Protein AF-A0A2A3DCW4-F1 (afdb_monomer_lite)

pLDDT: mean 85.36, std 15.78, range [35.69, 98.38]

Sequence (352 aa):
MKPPGRKVLEVKETKMLSRLKVVSYACAFVLLFSHLTMAAKVTDALTLDNLQKFSPHARADLIAGLIQYRSYLEKKNINNPQRFYHFIAEVAAETGGLLRLDENMNYSEQGLLKIFPKSVSPDQARRLAHRPVAIANHVYGKKLGNLGRSTNDGWDYRGSGYIQLTGRANFRDRGKDAGLKLEGLPAPGTEDGNPELARSPNEGLLVATEYWNSHDINSVADHGSVRDVRLKINPALVGLDNAKIWYIRAKKAFGPDLEGPAQVAAATQLNDEERLAAMSALEALDLTDEQDVLAVQTAAEPGAQPKQEADAAAAYAGALREFQRDRGLPETGTLDDDTLYELTDPKNVPRE

Structure (mmCIF, N/CA/C/O backbone):
data_AF-A0A2A3DCW4-F1
#
_entry.id   AF-A0A2A3DCW4-F1
#
loop_
_atom_site.group_PDB
_atom_site.id
_atom_site.type_symbol
_atom_site.label_atom_id
_atom_site.label_alt_id
_atom_site.label_comp_id
_atom_site.label_asym_id
_atom_site.label_entity_id
_atom_site.label_seq_id
_atom_site.pdbx_PDB_ins_code
_atom_site.Cartn_x
_atom_site.Cartn_y
_atom_site.Cartn_z
_atom_site.occupancy
_atom_site.B_iso_or_equiv
_atom_site.auth_seq_id
_atom_site.auth_comp_id
_atom_site.auth_asym_id
_atom_site.auth_atom_id
_atom_site.pdbx_PDB_model_num
ATOM 1 N N . MET A 1 1 ? -54.320 45.325 70.702 1.00 44.00 1 MET A N 1
ATOM 2 C CA . MET A 1 1 ? -53.760 44.150 69.997 1.00 44.00 1 MET A CA 1
ATOM 3 C C . MET A 1 1 ? -53.737 44.444 68.503 1.00 44.00 1 MET A C 1
ATOM 5 O O . MET A 1 1 ? -54.789 44.708 67.942 1.00 44.00 1 MET A O 1
ATOM 9 N N . LYS A 1 2 ? -52.553 44.486 67.884 1.00 41.03 2 LYS A N 1
ATOM 10 C CA . LYS A 1 2 ? -52.341 44.735 66.445 1.00 41.03 2 LYS A CA 1
ATOM 11 C C . LYS A 1 2 ? -51.512 43.550 65.922 1.00 41.03 2 LYS A C 1
ATOM 13 O O . LYS A 1 2 ? -50.516 43.242 66.578 1.00 41.03 2 LYS A O 1
ATOM 18 N N . PRO A 1 3 ? -51.897 42.848 64.843 1.00 45.44 3 PRO A N 1
ATOM 19 C CA . PRO A 1 3 ? -51.131 41.697 64.383 1.00 45.44 3 PRO A CA 1
ATOM 20 C C . PRO A 1 3 ? -49.880 42.167 63.619 1.00 45.44 3 PRO A C 1
ATOM 22 O O . PRO A 1 3 ? -49.930 43.211 62.960 1.00 45.44 3 PRO A O 1
ATOM 25 N N . PRO A 1 4 ? -48.758 41.428 63.673 1.00 50.62 4 PRO A N 1
ATOM 26 C CA . PRO A 1 4 ? -47.603 41.705 62.833 1.00 50.62 4 PRO A CA 1
ATOM 27 C C . PRO A 1 4 ? -47.800 41.023 61.472 1.00 50.62 4 PRO A C 1
ATOM 29 O O . PRO A 1 4 ? -48.241 39.877 61.407 1.00 50.62 4 PRO A O 1
ATOM 32 N N . GLY A 1 5 ? -47.470 41.692 60.366 1.00 52.72 5 GLY A N 1
ATOM 33 C CA . GLY A 1 5 ? -47.646 41.080 59.051 1.00 52.72 5 GLY A CA 1
ATOM 34 C C . GLY A 1 5 ? -46.857 41.729 57.920 1.00 52.72 5 GLY A C 1
ATOM 35 O O . GLY A 1 5 ? -47.007 42.914 57.651 1.00 52.72 5 GLY A O 1
ATOM 36 N N . ARG A 1 6 ? -46.095 40.874 57.223 1.00 54.62 6 ARG A N 1
ATOM 37 C CA . ARG A 1 6 ? -45.605 40.994 55.835 1.00 54.62 6 ARG A CA 1
ATOM 38 C C . ARG A 1 6 ? -44.670 42.160 55.497 1.00 54.62 6 ARG A C 1
ATOM 40 O O . ARG A 1 6 ? -45.094 43.122 54.878 1.00 54.62 6 ARG A O 1
ATOM 47 N N . LYS A 1 7 ? -43.363 41.999 55.743 1.00 54.97 7 LYS A N 1
ATOM 48 C CA . LYS A 1 7 ? -42.322 42.642 54.898 1.00 54.97 7 LYS A CA 1
ATOM 49 C C . LYS A 1 7 ? -41.049 41.816 54.644 1.00 54.97 7 LYS A C 1
ATOM 51 O O . LYS A 1 7 ? -40.166 42.284 53.941 1.00 54.97 7 LYS A O 1
ATOM 56 N N . VAL A 1 8 ? -40.929 40.588 55.162 1.00 52.31 8 VAL A N 1
ATOM 57 C CA . VAL A 1 8 ? -39.640 39.851 55.129 1.00 52.31 8 VAL A CA 1
ATOM 58 C C . VAL A 1 8 ? -39.586 38.719 54.086 1.00 52.31 8 VAL A C 1
ATOM 60 O O . VAL A 1 8 ? -38.499 38.267 53.738 1.00 52.31 8 VAL A O 1
ATOM 63 N N . LEU A 1 9 ? -40.722 38.281 53.535 1.00 48.75 9 LEU A N 1
ATOM 64 C CA . LEU A 1 9 ? -40.760 37.143 52.599 1.00 48.75 9 LEU A CA 1
ATOM 65 C C . LEU A 1 9 ? -40.487 37.536 51.133 1.00 48.75 9 LEU A C 1
ATOM 67 O O . LEU A 1 9 ? -39.790 36.813 50.431 1.00 48.75 9 LEU A O 1
ATOM 71 N N . GLU A 1 10 ? -40.918 38.720 50.700 1.00 50.34 10 GLU A N 1
ATOM 72 C CA . GLU A 1 10 ? -40.905 39.111 49.279 1.00 50.34 10 GLU A CA 1
ATOM 73 C C . GLU A 1 10 ? -39.492 39.414 48.726 1.00 50.34 10 GLU A C 1
ATOM 75 O O . GLU A 1 10 ? -39.194 39.157 47.561 1.00 50.34 10 GLU A O 1
ATOM 80 N N . VAL A 1 11 ? -38.569 39.879 49.581 1.00 52.69 11 VAL A N 1
ATOM 81 C CA . VAL A 1 11 ? -37.174 40.203 49.198 1.00 52.69 11 VAL A CA 1
ATOM 82 C C . VAL A 1 11 ? -36.283 38.952 49.119 1.00 52.69 11 VAL A C 1
ATOM 84 O O . VAL A 1 11 ? -35.269 38.943 48.415 1.00 52.69 11 VAL A O 1
ATOM 87 N N . LYS A 1 12 ? -36.639 37.871 49.831 1.00 51.62 12 LYS A N 1
ATOM 88 C CA . LYS A 1 12 ? -35.890 36.604 49.774 1.00 51.62 12 LYS A CA 1
ATOM 89 C C . LYS A 1 12 ? -36.216 35.813 48.506 1.00 51.62 12 LYS A C 1
ATOM 91 O O . LYS A 1 12 ? -35.290 35.280 47.897 1.00 51.62 12 LYS A O 1
ATOM 96 N N . GLU A 1 13 ? -37.471 35.806 48.060 1.00 52.09 13 GLU A N 1
ATOM 97 C CA . GLU A 1 13 ? -37.874 35.115 46.825 1.00 52.09 13 GLU A CA 1
ATOM 98 C C . GLU A 1 13 ? -37.261 35.746 45.568 1.00 52.09 13 GLU A C 1
ATOM 100 O O . GLU A 1 13 ? -36.734 35.032 44.714 1.00 52.09 13 GLU A O 1
ATOM 105 N N . THR A 1 14 ? -37.200 37.078 45.479 1.00 51.81 14 THR A N 1
ATOM 106 C CA . THR A 1 14 ? -36.610 37.775 44.318 1.00 51.81 14 THR A CA 1
ATOM 107 C C . THR A 1 14 ? -35.099 37.550 44.176 1.00 51.81 14 THR A C 1
ATOM 109 O O . THR A 1 14 ? -34.599 37.434 43.056 1.00 51.81 14 THR A O 1
ATOM 112 N N . LYS A 1 15 ? -34.355 37.420 45.287 1.00 52.47 15 LYS A N 1
ATOM 113 C CA . LYS A 1 15 ? -32.922 37.054 45.266 1.00 52.47 15 LYS A CA 1
ATOM 114 C C . LYS A 1 15 ? -32.675 35.572 44.972 1.00 52.47 15 LYS A C 1
ATOM 116 O O . LYS A 1 15 ? -31.621 35.230 44.438 1.00 52.47 15 LYS A O 1
ATOM 121 N N . MET A 1 16 ? -33.614 34.694 45.319 1.00 51.00 16 MET A N 1
ATOM 122 C CA . MET A 1 16 ? -33.508 33.261 45.032 1.00 51.00 16 MET A CA 1
ATOM 123 C C . MET A 1 16 ? -33.807 32.977 43.553 1.00 51.00 16 MET A C 1
ATOM 125 O O . MET A 1 16 ? -33.052 32.255 42.909 1.00 51.00 16 MET A O 1
ATOM 129 N N . LEU A 1 17 ? -34.821 33.638 42.984 1.00 48.84 17 LEU A N 1
ATOM 130 C CA . LEU A 1 17 ? -35.193 33.541 41.567 1.00 48.84 17 LEU A CA 1
ATOM 131 C C . LEU A 1 17 ? -34.132 34.122 40.617 1.00 48.84 17 LEU A C 1
ATOM 133 O O . LEU A 1 17 ? -33.927 33.582 39.529 1.00 48.84 17 LEU A O 1
ATOM 137 N N . SER A 1 18 ? -33.415 35.182 41.009 1.00 52.62 18 SER A N 1
ATOM 138 C CA . SER A 1 18 ? -32.307 35.718 40.204 1.00 52.62 18 SER A CA 1
ATOM 139 C C . SER A 1 18 ? -31.071 34.813 40.230 1.00 52.62 18 SER A C 1
ATOM 141 O O . SER A 1 18 ? -30.444 34.612 39.193 1.00 52.62 18 SER A O 1
ATOM 143 N N . ARG A 1 19 ? -30.767 34.177 41.370 1.00 51.28 19 ARG A N 1
ATOM 144 C CA . ARG A 1 19 ? -29.695 33.172 41.475 1.00 51.28 19 ARG A CA 1
ATOM 145 C C . ARG A 1 19 ? -30.025 31.878 40.729 1.00 51.28 19 ARG A C 1
ATOM 147 O O . ARG A 1 19 ? -29.137 31.327 40.092 1.00 51.28 19 ARG A O 1
ATOM 154 N N . LEU A 1 20 ? -31.286 31.437 40.730 1.00 45.81 20 LEU A N 1
ATOM 155 C CA . LEU A 1 20 ? -31.715 30.249 39.982 1.00 45.81 20 LEU A CA 1
ATOM 156 C C . LEU A 1 20 ? -31.620 30.457 38.463 1.00 45.81 20 LEU A C 1
ATOM 158 O O . LEU A 1 20 ? -31.192 29.556 37.749 1.00 45.81 20 LEU A O 1
ATOM 162 N N . LYS A 1 21 ? -31.943 31.660 37.967 1.00 47.41 21 LYS A N 1
ATOM 163 C CA . LYS A 1 21 ? -31.758 32.005 36.549 1.00 47.41 21 LYS A CA 1
ATOM 164 C C . LYS A 1 21 ? -30.278 32.079 36.169 1.00 47.41 21 LYS A C 1
ATOM 166 O O . LYS A 1 21 ? -29.903 31.510 35.156 1.00 47.41 21 LYS A O 1
ATOM 171 N N . VAL A 1 22 ? -29.423 32.698 36.987 1.00 51.41 22 VAL A N 1
ATOM 172 C CA . VAL A 1 22 ? -27.973 32.779 36.707 1.00 51.41 22 VAL A CA 1
ATOM 173 C C . VAL A 1 22 ? -27.300 31.400 36.748 1.00 51.41 22 VAL A C 1
ATOM 175 O O . VAL A 1 22 ? -26.458 31.121 35.902 1.00 51.41 22 VAL A O 1
ATOM 178 N N . VAL A 1 23 ? -27.713 30.501 37.649 1.00 50.22 23 VAL A N 1
ATOM 179 C CA . VAL A 1 23 ? -27.221 29.109 37.683 1.00 50.22 23 VAL A CA 1
ATOM 180 C C . VAL A 1 23 ? -27.775 28.285 36.515 1.00 50.22 23 VAL A C 1
ATOM 182 O O . VAL A 1 23 ? -27.045 27.485 35.944 1.00 50.22 23 VAL A O 1
ATOM 185 N N . SER A 1 24 ? -29.018 28.519 36.083 1.00 48.19 24 SER A N 1
ATOM 186 C CA . SER A 1 24 ? -29.592 27.849 34.908 1.00 48.19 24 SER A CA 1
ATOM 187 C C . SER A 1 24 ? -28.935 28.299 33.595 1.00 48.19 24 SER A C 1
ATOM 189 O O . SER A 1 24 ? -28.673 27.456 32.743 1.00 48.19 24 SER A O 1
ATOM 191 N N . TYR A 1 25 ? -28.570 29.581 33.460 1.00 46.59 25 TYR A N 1
ATOM 192 C CA . TYR A 1 25 ? -27.776 30.067 32.326 1.00 46.59 25 TYR A CA 1
ATOM 193 C C . TYR A 1 25 ? -26.315 29.606 32.392 1.00 46.59 25 TYR A C 1
ATOM 195 O O . TYR A 1 25 ? -25.759 29.274 31.353 1.00 46.59 25 TYR A O 1
ATOM 203 N N . ALA A 1 26 ? -25.704 29.511 33.579 1.00 49.06 26 ALA A N 1
ATOM 204 C CA . ALA A 1 26 ? -24.340 28.998 33.737 1.00 49.06 26 ALA A CA 1
ATOM 205 C C . ALA A 1 26 ? -24.245 27.481 33.492 1.00 49.06 26 ALA A C 1
ATOM 207 O O . ALA A 1 26 ? -23.307 27.036 32.843 1.00 49.06 26 ALA A O 1
ATOM 208 N N . CYS A 1 27 ? -25.231 26.685 33.920 1.00 43.34 27 CYS A N 1
ATOM 209 C CA . CYS A 1 27 ? -25.306 25.263 33.571 1.00 43.34 27 CYS A CA 1
ATOM 210 C C . CYS A 1 27 ? -25.634 25.056 32.089 1.00 43.34 27 CYS A C 1
ATOM 212 O O . CYS A 1 27 ? -25.060 24.162 31.481 1.00 43.34 27 CYS A O 1
ATOM 214 N N . ALA A 1 28 ? -26.474 25.896 31.474 1.00 43.34 28 ALA A N 1
ATOM 215 C CA . ALA A 1 28 ? -26.693 25.848 30.029 1.00 43.34 28 ALA A CA 1
ATOM 216 C C . ALA A 1 28 ? -25.430 26.239 29.237 1.00 43.34 28 ALA A C 1
ATOM 218 O O . ALA A 1 28 ? -25.157 25.629 28.213 1.00 43.34 28 ALA A O 1
ATOM 219 N N . PHE A 1 29 ? -24.615 27.183 29.727 1.00 44.31 29 PHE A N 1
ATOM 220 C CA . PHE A 1 29 ? -23.346 27.565 29.088 1.00 44.31 29 PHE A CA 1
ATOM 221 C C . PHE A 1 29 ? -22.227 26.533 29.290 1.00 44.31 29 PHE A C 1
ATOM 223 O O . PHE A 1 29 ? -21.446 26.300 28.374 1.00 44.31 29 PHE A O 1
ATOM 230 N N . VAL A 1 30 ? -22.164 25.881 30.455 1.00 43.34 30 VAL A N 1
ATOM 231 C CA . VAL A 1 30 ? -21.199 24.798 30.728 1.00 43.34 30 VAL A CA 1
ATOM 232 C C . VAL A 1 30 ? -21.600 23.495 30.019 1.00 43.34 30 VAL A C 1
ATOM 234 O O . VAL A 1 30 ? -20.730 22.705 29.674 1.00 43.34 30 VAL A O 1
ATOM 237 N N . LEU A 1 31 ? -22.887 23.294 29.710 1.00 41.91 31 LEU A N 1
ATOM 238 C CA . LEU A 1 31 ? -23.361 22.149 28.919 1.00 41.91 31 LEU A CA 1
ATOM 239 C C . LEU A 1 31 ? -23.358 22.397 27.395 1.00 41.91 31 LEU A C 1
ATOM 241 O O . LEU A 1 31 ? -23.341 21.428 26.638 1.00 41.91 31 LEU A O 1
ATOM 245 N N . LEU A 1 32 ? -23.304 23.656 26.931 1.00 41.00 32 LEU A N 1
ATOM 246 C CA . LEU A 1 32 ? -23.125 24.004 25.506 1.00 41.00 32 LEU A CA 1
ATOM 247 C C . LEU A 1 32 ? -21.659 24.093 25.046 1.00 41.00 32 LEU A C 1
ATOM 249 O O . LEU A 1 32 ? -21.412 24.264 23.857 1.00 41.00 32 LEU A O 1
ATOM 253 N N . PHE A 1 33 ? -20.693 23.934 25.953 1.00 45.25 33 PHE A N 1
ATOM 254 C CA . PHE A 1 33 ? -19.299 23.623 25.614 1.00 45.25 33 PHE A CA 1
ATOM 255 C C . PHE A 1 33 ? -19.035 22.113 25.713 1.00 45.25 33 PHE A C 1
ATOM 257 O O . PHE A 1 33 ? -17.945 21.664 26.052 1.00 45.25 33 PHE A O 1
ATOM 264 N N . SER A 1 34 ? -20.024 21.291 25.362 1.00 46.00 34 SER A N 1
ATOM 265 C CA . SER A 1 34 ? -19.683 20.064 24.652 1.00 46.00 34 SER A CA 1
ATOM 266 C C . SER A 1 34 ? -19.074 20.546 23.340 1.00 46.00 34 SER A C 1
ATOM 268 O O . SER A 1 34 ? -19.789 21.022 22.464 1.00 46.00 34 SER A O 1
ATOM 270 N N . HIS A 1 35 ? -17.739 20.582 23.268 1.00 49.84 35 HIS A N 1
ATOM 271 C CA . HIS A 1 35 ? -17.044 20.940 22.045 1.00 49.84 35 HIS A CA 1
ATOM 272 C C . HIS A 1 35 ? -17.651 20.100 20.920 1.00 49.84 35 HIS A C 1
ATOM 274 O O . HIS A 1 35 ? -17.410 18.898 20.838 1.00 49.84 35 HIS A O 1
ATOM 280 N N . LEU A 1 36 ? -18.429 20.739 20.045 1.00 45.56 36 LEU A N 1
ATOM 281 C CA . LEU A 1 36 ? -18.522 20.311 18.663 1.00 45.56 36 LEU A CA 1
ATOM 282 C C . LEU A 1 36 ? -17.100 20.502 18.120 1.00 45.56 36 LEU A C 1
ATOM 284 O O . LEU A 1 36 ? -16.777 21.518 17.508 1.00 45.56 36 LEU A O 1
ATOM 288 N N . THR A 1 37 ? -16.195 19.584 18.454 1.00 53.69 37 THR A N 1
ATOM 289 C CA . THR A 1 37 ? -14.965 19.405 17.703 1.00 53.69 37 THR A CA 1
ATOM 290 C C . THR A 1 37 ? -15.446 19.044 16.312 1.00 53.69 37 THR A C 1
ATOM 292 O O . THR A 1 37 ? -15.933 17.935 16.091 1.00 53.69 37 THR A O 1
ATOM 295 N N . MET A 1 38 ? -15.441 20.016 15.396 1.00 57.16 38 MET A N 1
ATOM 296 C CA . MET A 1 38 ? -15.609 19.692 13.987 1.00 57.16 38 MET A CA 1
ATOM 297 C C . MET A 1 38 ? -14.555 18.641 13.655 1.00 57.16 38 MET A C 1
ATOM 299 O O . MET A 1 38 ? -13.394 18.823 14.025 1.00 57.16 38 MET A O 1
ATOM 303 N N . ALA A 1 39 ? -14.978 17.561 12.998 1.00 69.81 39 ALA A N 1
ATOM 304 C CA . ALA A 1 39 ? -14.071 16.570 12.443 1.00 69.81 39 ALA A CA 1
ATOM 305 C C . ALA A 1 39 ? -12.924 17.287 11.721 1.00 69.81 39 ALA A C 1
ATOM 307 O O . ALA A 1 39 ? -13.168 18.189 10.906 1.00 69.81 39 ALA A O 1
ATOM 308 N N . ALA A 1 40 ? -11.688 16.932 12.065 1.00 81.38 40 ALA A N 1
ATOM 309 C CA . ALA A 1 40 ? -10.524 17.490 11.404 1.00 81.38 40 ALA A CA 1
ATOM 310 C C . ALA A 1 40 ? -10.552 17.109 9.919 1.00 81.38 40 ALA A C 1
ATOM 312 O O . ALA A 1 40 ? -11.096 16.073 9.528 1.00 81.38 40 ALA A O 1
ATOM 313 N N . LYS A 1 41 ? -9.946 17.937 9.065 1.00 91.12 41 LYS A N 1
ATOM 314 C CA . LYS A 1 41 ? -9.701 17.515 7.682 1.00 91.12 41 LYS A CA 1
ATOM 315 C C . LYS A 1 41 ? -8.686 16.379 7.677 1.00 91.12 41 LYS A C 1
ATOM 317 O O . LYS A 1 41 ? -7.813 16.324 8.545 1.00 91.12 41 LYS A O 1
ATOM 322 N N . VAL A 1 42 ? -8.715 15.545 6.638 1.00 93.12 42 VAL A N 1
ATOM 323 C CA . VAL A 1 42 ? -7.703 14.493 6.428 1.00 93.12 42 VAL A CA 1
ATOM 324 C C . VAL A 1 42 ? -6.290 15.075 6.465 1.00 93.12 42 VAL A C 1
ATOM 326 O O . VAL A 1 42 ? -5.393 14.510 7.086 1.00 93.12 42 VAL A O 1
ATOM 329 N N . THR A 1 43 ? -6.091 16.259 5.884 1.00 92.69 43 THR A N 1
ATOM 330 C CA . THR A 1 43 ? -4.795 16.951 5.931 1.00 92.69 43 THR A CA 1
ATOM 331 C C . THR A 1 43 ? -4.346 17.327 7.335 1.00 92.69 43 THR A C 1
ATOM 333 O O . THR A 1 43 ? -3.148 17.381 7.591 1.00 92.69 43 THR A O 1
ATOM 336 N N . ASP A 1 44 ? -5.280 17.619 8.230 1.00 93.25 44 ASP A N 1
ATOM 337 C CA . ASP A 1 44 ? -4.963 18.081 9.578 1.00 93.25 44 ASP A CA 1
ATOM 338 C C . ASP A 1 44 ? -4.660 16.889 10.491 1.00 93.25 44 ASP A C 1
ATOM 340 O O . ASP A 1 44 ? -3.735 16.967 11.294 1.00 93.25 44 ASP A O 1
ATOM 344 N N . ALA A 1 45 ? -5.356 15.762 10.294 1.00 94.50 45 ALA A N 1
ATOM 345 C CA . ALA A 1 45 ? -5.101 14.505 10.998 1.00 94.50 45 ALA A CA 1
ATOM 346 C C . ALA A 1 45 ? -3.818 13.794 10.533 1.00 94.50 45 ALA A C 1
ATOM 348 O O . ALA A 1 45 ? -3.267 12.968 11.260 1.00 94.50 45 ALA A O 1
ATOM 349 N N . LEU A 1 46 ? -3.302 14.101 9.339 1.00 95.38 46 LEU A N 1
ATOM 350 C CA . LEU A 1 46 ? -2.061 13.517 8.832 1.00 95.38 46 LEU A CA 1
ATOM 351 C C . LEU A 1 46 ? -0.823 14.190 9.461 1.00 95.38 46 LEU A C 1
ATOM 353 O O . LEU A 1 46 ? -0.078 14.931 8.806 1.00 95.38 46 LEU A O 1
ATOM 357 N N . THR A 1 47 ? -0.648 13.969 10.763 1.00 96.25 47 THR A N 1
ATOM 358 C CA . THR A 1 47 ? 0.446 14.479 11.600 1.00 96.25 47 THR A CA 1
ATOM 359 C C . THR A 1 47 ? 1.545 13.432 11.789 1.00 96.25 47 THR A C 1
ATOM 361 O O . THR A 1 47 ? 1.342 12.246 11.532 1.00 96.25 47 THR A O 1
ATOM 364 N N . LEU A 1 48 ? 2.718 13.866 12.267 1.00 96.69 48 LEU A N 1
ATOM 365 C CA . LEU A 1 48 ? 3.801 12.953 12.651 1.00 96.69 48 LEU A CA 1
ATOM 366 C C . LEU A 1 48 ? 3.338 11.953 13.721 1.00 96.69 48 LEU A C 1
ATOM 368 O O . LEU A 1 48 ? 3.590 10.764 13.577 1.00 96.69 48 LEU A O 1
ATOM 372 N N . ASP A 1 49 ? 2.633 12.431 14.747 1.00 96.06 49 ASP A N 1
ATOM 373 C CA . ASP A 1 49 ? 2.162 11.609 15.866 1.00 96.06 49 ASP A CA 1
ATOM 374 C C . ASP A 1 49 ? 1.189 10.514 15.400 1.00 96.06 49 ASP A C 1
ATOM 376 O O . ASP A 1 49 ? 1.389 9.335 15.691 1.00 96.06 49 ASP A O 1
ATOM 380 N N . ASN A 1 50 ? 0.196 10.866 14.579 1.00 96.44 50 ASN A N 1
ATOM 381 C CA . ASN A 1 50 ? -0.741 9.871 14.056 1.00 96.44 50 ASN A CA 1
ATOM 382 C C . ASN A 1 50 ? -0.067 8.898 13.087 1.00 96.44 50 ASN A C 1
ATOM 384 O O . ASN A 1 50 ? -0.361 7.707 13.125 1.00 96.44 50 ASN A O 1
ATOM 388 N N . LEU A 1 51 ? 0.875 9.358 12.255 1.00 96.25 51 LEU A N 1
ATOM 389 C CA . LEU A 1 51 ? 1.639 8.468 11.376 1.00 96.25 51 LEU A CA 1
ATOM 390 C C . LEU A 1 51 ? 2.551 7.514 12.160 1.00 96.25 51 LEU A C 1
ATOM 392 O O . LEU A 1 51 ? 2.697 6.369 11.747 1.00 96.25 51 LEU A O 1
ATOM 396 N N . GLN A 1 52 ? 3.116 7.943 13.291 1.00 93.38 52 GLN A N 1
ATOM 397 C CA . GLN A 1 52 ? 3.910 7.085 14.176 1.00 93.38 52 GLN A CA 1
ATOM 398 C C . GLN A 1 52 ? 3.045 6.075 14.932 1.00 93.38 52 GLN A C 1
ATOM 400 O O . GLN A 1 52 ? 3.443 4.925 15.068 1.00 93.38 52 GLN A O 1
ATOM 405 N N . LYS A 1 53 ? 1.839 6.450 15.370 1.00 91.44 53 LYS A N 1
ATOM 406 C CA . LYS A 1 53 ? 0.866 5.489 15.919 1.00 91.44 53 LYS A CA 1
ATOM 407 C C . LYS A 1 53 ? 0.420 4.486 14.857 1.00 91.44 53 LYS A C 1
ATOM 409 O O . LYS A 1 53 ? 0.354 3.286 15.107 1.00 91.44 53 LYS A O 1
ATOM 414 N N . PHE A 1 54 ? 0.149 4.977 13.649 1.00 93.62 54 PHE A N 1
ATOM 415 C CA . PHE A 1 54 ? -0.257 4.157 12.518 1.00 93.62 54 PHE A CA 1
ATOM 416 C C . PHE A 1 54 ? 0.841 3.169 12.120 1.00 93.62 54 PHE A C 1
ATOM 418 O O . PHE A 1 54 ? 0.577 1.972 12.104 1.00 93.62 54 PHE A O 1
ATOM 425 N N . SER A 1 55 ? 2.071 3.630 11.879 1.00 92.94 55 SER A N 1
ATOM 426 C CA . SER A 1 55 ? 3.233 2.791 11.564 1.00 92.94 55 SER A CA 1
ATOM 427 C C . SER A 1 55 ? 4.486 3.231 12.353 1.00 92.94 55 SER A C 1
ATOM 429 O O . SER A 1 55 ? 5.249 4.086 11.893 1.00 92.94 55 SER A O 1
ATOM 431 N N . PRO A 1 56 ? 4.730 2.634 13.535 1.00 89.31 56 PRO A N 1
ATOM 432 C CA . PRO A 1 56 ? 5.831 2.979 14.443 1.00 89.31 56 PRO A CA 1
ATOM 433 C C . PRO A 1 56 ? 7.239 2.909 13.849 1.00 89.31 56 PRO A C 1
ATOM 435 O O . PRO A 1 56 ? 8.114 3.677 14.247 1.00 89.31 56 PRO A O 1
ATOM 438 N N . HIS A 1 57 ? 7.475 2.004 12.897 1.00 89.19 57 HIS A N 1
ATOM 439 C CA . HIS A 1 57 ? 8.785 1.830 12.261 1.00 89.19 57 HIS A CA 1
ATOM 440 C C . HIS A 1 57 ? 8.870 2.443 10.862 1.00 89.19 57 HIS A C 1
ATOM 442 O O . HIS A 1 57 ? 9.873 2.242 10.173 1.00 89.19 57 HIS A O 1
ATOM 448 N N . ALA A 1 58 ? 7.847 3.190 10.435 1.00 93.19 58 ALA A N 1
ATOM 449 C CA . ALA A 1 58 ? 7.860 3.868 9.150 1.00 93.19 58 ALA A CA 1
ATOM 450 C C . ALA A 1 58 ? 9.123 4.718 8.985 1.00 93.19 58 ALA A C 1
ATOM 452 O O . ALA A 1 58 ? 9.584 5.405 9.904 1.00 93.19 58 ALA A O 1
ATOM 453 N N . ARG A 1 59 ? 9.684 4.700 7.777 1.00 95.19 59 ARG A N 1
ATOM 454 C CA . ARG A 1 59 ? 10.853 5.522 7.482 1.00 95.19 59 ARG A CA 1
ATOM 455 C C . ARG A 1 59 ? 10.502 7.003 7.573 1.00 95.19 59 ARG A C 1
ATOM 457 O O . ARG A 1 59 ? 9.494 7.459 7.029 1.00 95.19 59 ARG A O 1
ATOM 464 N N . ALA A 1 60 ? 11.395 7.768 8.196 1.00 96.75 60 ALA A N 1
ATOM 465 C CA . ALA A 1 60 ? 11.199 9.196 8.423 1.00 96.75 60 ALA A CA 1
ATOM 466 C C . ALA A 1 60 ? 10.999 9.996 7.124 1.00 96.75 60 ALA A C 1
ATOM 468 O O . ALA A 1 60 ? 10.208 10.935 7.106 1.00 96.75 60 ALA A O 1
ATOM 469 N N . ASP A 1 61 ? 11.671 9.622 6.030 1.00 97.00 61 ASP A N 1
ATOM 470 C CA . ASP A 1 61 ? 11.517 10.293 4.736 1.00 97.00 61 ASP A CA 1
ATOM 471 C C . ASP A 1 61 ? 10.141 10.045 4.100 1.00 97.00 61 ASP A C 1
ATOM 473 O O . ASP A 1 61 ? 9.578 10.956 3.493 1.00 97.00 61 ASP A O 1
ATOM 477 N N . LEU A 1 62 ? 9.558 8.859 4.300 1.00 97.38 62 LEU A N 1
ATOM 478 C CA . LEU A 1 62 ? 8.209 8.533 3.825 1.00 97.38 62 LEU A CA 1
ATOM 479 C C . LEU A 1 62 ? 7.133 9.256 4.636 1.00 97.38 62 LEU A C 1
ATOM 481 O O . LEU A 1 62 ? 6.221 9.842 4.054 1.00 97.38 62 LEU A O 1
ATOM 485 N N . ILE A 1 63 ? 7.284 9.315 5.963 1.00 97.38 63 ILE A N 1
ATOM 486 C CA . ILE A 1 63 ? 6.431 10.153 6.820 1.00 97.38 63 ILE A CA 1
ATOM 487 C C . ILE A 1 63 ? 6.496 11.618 6.369 1.00 97.38 63 ILE A C 1
ATOM 489 O O . ILE A 1 63 ? 5.460 12.262 6.191 1.00 97.38 63 ILE A O 1
ATOM 493 N N . ALA A 1 64 ? 7.706 12.146 6.166 1.00 96.81 64 ALA A N 1
ATOM 494 C CA . ALA A 1 64 ? 7.899 13.530 5.753 1.00 96.81 64 ALA A CA 1
ATOM 495 C C . ALA A 1 64 ? 7.222 13.820 4.407 1.00 96.81 64 ALA A C 1
ATOM 497 O O . ALA A 1 64 ? 6.550 14.844 4.282 1.00 96.81 64 ALA A O 1
ATOM 498 N N . GLY A 1 65 ? 7.336 12.911 3.433 1.00 95.62 65 GLY A N 1
ATOM 499 C CA . GLY A 1 65 ? 6.696 13.077 2.129 1.00 95.62 65 GLY A CA 1
ATOM 500 C C . GLY A 1 65 ? 5.171 13.060 2.196 1.00 95.62 65 GLY A C 1
ATOM 501 O O . GLY A 1 65 ? 4.517 13.942 1.632 1.00 95.62 65 GLY A O 1
ATOM 502 N N . LEU A 1 66 ? 4.599 12.127 2.967 1.00 96.75 66 LEU A N 1
ATOM 503 C CA . LEU A 1 66 ? 3.160 12.079 3.225 1.00 96.75 66 LEU A CA 1
ATOM 504 C C . LEU A 1 66 ? 2.657 13.399 3.826 1.00 96.75 66 LEU A C 1
ATOM 506 O O . LEU A 1 66 ? 1.698 13.977 3.317 1.00 96.75 66 LEU A O 1
ATOM 510 N N . ILE A 1 67 ? 3.339 13.929 4.847 1.00 96.62 67 ILE A N 1
ATOM 511 C CA . ILE A 1 67 ? 2.994 15.213 5.479 1.00 96.62 67 ILE A CA 1
ATOM 512 C C . ILE A 1 67 ? 3.130 16.376 4.493 1.00 96.62 67 ILE A C 1
ATOM 514 O O . ILE A 1 67 ? 2.233 17.215 4.396 1.00 96.62 67 ILE A O 1
ATOM 518 N N . GLN A 1 68 ? 4.237 16.436 3.752 1.00 95.62 68 GLN A N 1
ATOM 519 C CA . GLN A 1 68 ? 4.532 17.537 2.839 1.00 95.62 68 GLN A CA 1
ATOM 520 C C . GLN A 1 68 ? 3.500 17.632 1.704 1.00 95.62 68 GLN A C 1
ATOM 522 O O . GLN A 1 68 ? 3.100 18.735 1.327 1.00 95.62 68 GLN A O 1
ATOM 527 N N . TYR A 1 69 ? 3.032 16.493 1.184 1.00 94.81 69 TYR A N 1
ATOM 528 C CA . TYR A 1 69 ? 2.145 16.428 0.018 1.00 94.81 69 TYR A CA 1
ATOM 529 C C . TYR A 1 69 ? 0.691 16.051 0.339 1.00 94.81 69 TYR A C 1
ATOM 531 O O . TYR A 1 69 ? -0.126 15.939 -0.575 1.00 94.81 69 TYR A O 1
ATOM 539 N N . ARG A 1 70 ? 0.305 15.966 1.619 1.00 94.56 70 ARG A N 1
ATOM 540 C CA . ARG A 1 70 ? -1.059 15.611 2.068 1.00 94.56 70 ARG A CA 1
ATOM 541 C C . ARG A 1 70 ? -2.190 16.420 1.441 1.00 94.56 70 ARG A C 1
ATOM 543 O O . ARG A 1 70 ? -3.278 15.895 1.246 1.00 94.56 70 ARG A O 1
ATOM 550 N N . SER A 1 71 ? -1.945 17.682 1.072 1.00 94.50 71 SER A N 1
ATOM 551 C CA . SER A 1 71 ? -2.947 18.515 0.380 1.00 94.50 71 SER A CA 1
ATOM 552 C C . SER A 1 71 ? -3.405 17.925 -0.958 1.00 94.50 71 SER A C 1
ATOM 554 O O . SER A 1 71 ? -4.454 18.297 -1.477 1.00 94.50 71 SER A O 1
ATOM 556 N N . TYR A 1 72 ? -2.632 17.005 -1.533 1.00 94.75 72 TYR A N 1
ATOM 557 C CA . TYR A 1 72 ? -2.988 16.327 -2.766 1.00 94.75 72 TYR A CA 1
ATOM 558 C C . TYR A 1 72 ? -4.066 15.251 -2.567 1.00 94.75 72 TYR A C 1
ATOM 560 O O . TYR A 1 72 ? -4.840 15.005 -3.490 1.00 94.75 72 TYR A O 1
ATOM 568 N N . LEU A 1 73 ? -4.198 14.696 -1.354 1.00 96.50 73 LEU A N 1
ATOM 569 C CA . LEU A 1 73 ? -5.321 13.824 -0.989 1.00 96.50 73 LEU A CA 1
ATOM 570 C C . LEU A 1 73 ? -6.651 14.568 -1.175 1.00 96.50 73 LEU A C 1
ATOM 572 O O . LEU A 1 73 ? -7.545 14.083 -1.863 1.00 96.50 73 LEU A O 1
ATOM 576 N N . GLU A 1 74 ? -6.730 15.805 -0.679 1.00 93.50 74 GLU A N 1
ATOM 577 C CA . GLU A 1 74 ? -7.892 16.687 -0.857 1.00 93.50 74 GLU A CA 1
ATOM 578 C C . GLU A 1 74 ? -8.170 16.988 -2.330 1.00 93.50 74 GLU A C 1
ATOM 580 O O . GLU A 1 74 ? -9.307 16.885 -2.782 1.00 93.50 74 GLU A O 1
ATOM 585 N N . LYS A 1 75 ? -7.126 17.291 -3.115 1.00 94.81 75 LYS A N 1
ATOM 586 C CA . LYS A 1 75 ? -7.263 17.544 -4.562 1.00 94.81 75 LYS A CA 1
ATOM 587 C C . LYS A 1 75 ? -7.842 16.347 -5.321 1.00 94.81 75 LYS A C 1
ATOM 589 O O . LYS A 1 75 ? -8.445 16.543 -6.374 1.00 94.81 75 LYS A O 1
ATOM 594 N N . LYS A 1 76 ? -7.655 15.129 -4.807 1.00 96.75 76 LYS A N 1
ATOM 595 C CA . LYS A 1 76 ? -8.195 13.878 -5.363 1.00 96.75 76 LYS A CA 1
ATOM 596 C C . LYS A 1 76 ? -9.411 13.355 -4.598 1.00 96.75 76 LYS A C 1
ATOM 598 O O . LYS A 1 76 ? -9.832 12.221 -4.811 1.00 96.75 76 LYS A O 1
ATOM 603 N N . ASN A 1 77 ? -10.014 14.192 -3.752 1.00 97.06 77 ASN A N 1
ATOM 604 C CA . ASN A 1 77 ? -11.197 13.883 -2.952 1.00 97.06 77 ASN A CA 1
ATOM 605 C C . ASN A 1 77 ? -11.032 12.668 -2.018 1.00 97.06 77 ASN A C 1
ATOM 607 O O . ASN A 1 77 ? -12.015 12.024 -1.655 1.00 97.06 77 ASN A O 1
ATOM 611 N N . ILE A 1 78 ? -9.803 12.370 -1.596 1.00 97.75 78 ILE A N 1
ATOM 612 C CA . ILE A 1 78 ? -9.496 11.423 -0.516 1.00 97.75 78 ILE A CA 1
ATOM 613 C C . ILE A 1 78 ? -9.554 12.217 0.797 1.00 97.75 78 ILE A C 1
ATOM 615 O O . ILE A 1 78 ? -8.540 12.497 1.430 1.00 97.75 78 ILE A O 1
ATOM 619 N N . ASN A 1 79 ? -10.750 12.706 1.125 1.00 94.75 79 ASN A N 1
ATOM 620 C CA . ASN A 1 79 ? -10.954 13.773 2.111 1.00 94.75 79 ASN A CA 1
ATOM 621 C C . ASN A 1 79 ? -12.071 13.514 3.123 1.00 94.75 79 ASN A C 1
ATOM 623 O O . ASN A 1 79 ? -12.381 14.380 3.939 1.00 94.75 79 ASN A O 1
ATOM 627 N N . ASN A 1 80 ? -12.662 12.323 3.090 1.00 93.81 80 ASN A N 1
ATOM 628 C CA . ASN A 1 80 ? -13.494 11.828 4.176 1.00 93.81 80 ASN A CA 1
ATOM 629 C C . ASN A 1 80 ? -12.755 10.691 4.908 1.00 93.81 80 ASN A C 1
ATOM 631 O O . ASN A 1 80 ? -11.830 10.105 4.328 1.00 93.81 80 ASN A O 1
ATOM 635 N N . PRO A 1 81 ? -13.141 10.375 6.159 1.00 94.19 81 PRO A N 1
ATOM 636 C CA . PRO A 1 81 ? -12.446 9.370 6.958 1.00 94.19 81 PRO A CA 1
ATOM 637 C C . PRO A 1 81 ? -12.369 8.008 6.258 1.00 94.19 81 PRO A C 1
ATOM 639 O O . PRO A 1 81 ? -11.288 7.443 6.134 1.00 94.19 81 PRO A O 1
ATOM 642 N N . GLN A 1 82 ? -13.483 7.529 5.701 1.00 94.00 82 GLN A N 1
ATOM 643 C CA . GLN A 1 82 ? -13.582 6.210 5.074 1.00 94.00 82 GLN A CA 1
ATOM 644 C C . GLN A 1 82 ? -12.634 6.055 3.874 1.00 94.00 82 GLN A C 1
ATOM 646 O O . GLN A 1 82 ? -11.831 5.121 3.825 1.00 94.00 82 GLN A O 1
ATOM 651 N N . ARG A 1 83 ? -12.650 7.012 2.936 1.00 97.56 83 ARG A N 1
ATOM 652 C CA . ARG A 1 83 ? -11.731 7.036 1.785 1.00 97.56 83 ARG A CA 1
ATOM 653 C C . ARG A 1 83 ? -10.279 7.077 2.231 1.00 97.56 83 ARG A C 1
ATOM 655 O O . ARG A 1 83 ? -9.444 6.376 1.665 1.00 97.56 83 ARG A O 1
ATOM 662 N N . PHE A 1 84 ? -9.981 7.897 3.235 1.00 97.88 84 PHE A N 1
ATOM 663 C CA . PHE A 1 84 ? -8.626 8.037 3.743 1.00 97.88 84 PHE A CA 1
ATOM 664 C C . PHE A 1 84 ? -8.126 6.756 4.419 1.00 97.88 84 PHE A C 1
ATOM 666 O O . PHE A 1 84 ? -7.004 6.341 4.135 1.00 97.88 84 PHE A O 1
ATOM 673 N N . TYR A 1 85 ? -8.943 6.092 5.240 1.00 96.75 85 TYR A N 1
ATOM 674 C CA . TYR A 1 85 ? -8.564 4.824 5.867 1.00 96.75 85 TYR A CA 1
ATOM 675 C C . TYR A 1 85 ? -8.272 3.747 4.838 1.00 96.75 85 TYR A C 1
ATOM 677 O O . TYR A 1 85 ? -7.247 3.080 4.943 1.00 96.75 85 TYR A O 1
ATOM 685 N N . HIS A 1 86 ? -9.121 3.612 3.817 1.00 97.75 86 HIS A N 1
ATOM 686 C CA . HIS A 1 86 ? -8.860 2.680 2.728 1.00 97.75 86 HIS A CA 1
ATOM 687 C C . HIS A 1 86 ? -7.565 3.034 1.995 1.00 97.75 86 HIS A C 1
ATOM 689 O O . HIS A 1 86 ? -6.719 2.167 1.799 1.00 97.75 86 HIS A O 1
ATOM 695 N N . PHE A 1 87 ? -7.366 4.308 1.649 1.00 98.38 87 PHE A N 1
ATOM 696 C CA . PHE A 1 87 ? -6.157 4.748 0.960 1.00 98.38 87 PHE A CA 1
ATOM 697 C C . PHE A 1 87 ? -4.888 4.441 1.763 1.00 98.38 87 PHE A C 1
ATOM 699 O O . PHE A 1 87 ? -3.980 3.787 1.254 1.00 98.38 87 PHE A O 1
ATOM 706 N N . ILE A 1 88 ? -4.810 4.885 3.021 1.00 98.12 88 ILE A N 1
ATOM 707 C CA . ILE A 1 88 ? -3.590 4.734 3.821 1.00 98.12 88 ILE A CA 1
ATOM 708 C C . ILE A 1 88 ? -3.334 3.272 4.210 1.00 98.12 88 ILE A C 1
ATOM 710 O O . ILE A 1 88 ? -2.176 2.870 4.321 1.00 98.12 88 ILE A O 1
ATOM 714 N N . ALA A 1 89 ? -4.389 2.463 4.361 1.00 96.44 89 ALA A N 1
ATOM 715 C CA . ALA A 1 89 ? -4.262 1.035 4.625 1.00 96.44 89 ALA A CA 1
ATOM 716 C C . ALA A 1 89 ? -3.646 0.283 3.445 1.00 96.44 89 ALA A C 1
ATOM 718 O O . ALA A 1 89 ? -2.712 -0.494 3.631 1.00 96.44 89 ALA A O 1
ATOM 719 N N . GLU A 1 90 ? -4.117 0.560 2.230 1.00 97.38 90 GLU A N 1
ATOM 720 C CA . GLU A 1 90 ? -3.558 -0.010 1.005 1.00 97.38 90 GLU A CA 1
ATOM 721 C C . GLU A 1 90 ? -2.110 0.442 0.800 1.00 97.38 90 GLU A C 1
ATOM 723 O O . GLU A 1 90 ? -1.235 -0.376 0.528 1.00 97.38 90 GLU A O 1
ATOM 728 N N . VAL A 1 91 ? -1.826 1.727 1.037 1.00 97.31 91 VAL A N 1
ATOM 729 C CA . VAL A 1 91 ? -0.458 2.254 1.006 1.00 97.31 91 VAL A CA 1
ATOM 730 C C . VAL A 1 91 ? 0.453 1.497 1.974 1.00 97.31 91 VAL A C 1
ATOM 732 O O . VAL A 1 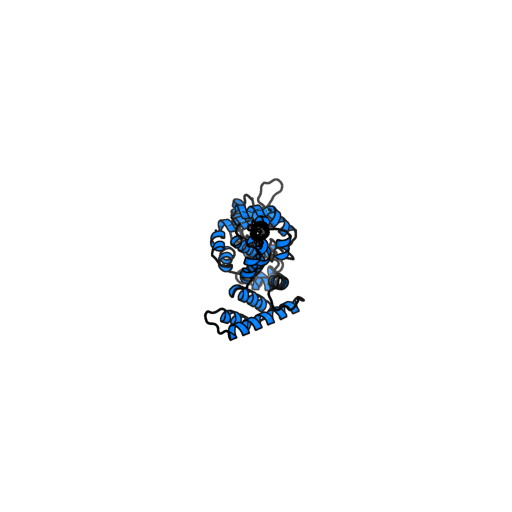91 ? 1.559 1.101 1.606 1.00 97.31 91 VAL A O 1
ATOM 735 N N . ALA A 1 92 ? 0.019 1.276 3.213 1.00 95.44 92 ALA A N 1
ATOM 736 C CA . ALA A 1 92 ? 0.813 0.537 4.184 1.00 95.44 92 ALA A CA 1
ATOM 737 C C . ALA A 1 92 ? 0.970 -0.940 3.794 1.00 95.44 92 ALA A C 1
ATOM 739 O O . ALA A 1 92 ? 2.077 -1.467 3.883 1.00 95.44 92 ALA A O 1
ATOM 740 N N . ALA A 1 93 ? -0.078 -1.586 3.284 1.00 92.44 93 ALA A N 1
ATOM 741 C CA . ALA A 1 93 ? -0.001 -2.961 2.799 1.00 92.44 93 ALA A CA 1
ATOM 742 C C . ALA A 1 93 ? 1.025 -3.115 1.659 1.00 92.44 93 ALA A C 1
ATOM 744 O O . ALA A 1 93 ? 1.834 -4.040 1.682 1.00 92.44 93 ALA A O 1
ATOM 745 N N . GLU A 1 94 ? 1.057 -2.176 0.711 1.00 92.75 94 GLU A N 1
ATOM 746 C CA . GLU A 1 94 ? 1.947 -2.200 -0.461 1.00 92.75 94 GLU A CA 1
ATOM 747 C C . GLU A 1 94 ? 3.403 -1.803 -0.172 1.00 92.75 94 GLU A C 1
ATOM 749 O O . GLU A 1 94 ? 4.323 -2.118 -0.933 1.00 92.75 94 GLU A O 1
ATOM 754 N N . THR A 1 95 ? 3.631 -1.094 0.931 1.00 93.31 95 THR A N 1
ATOM 755 C CA . THR A 1 95 ? 4.956 -0.576 1.315 1.00 93.31 95 THR A CA 1
ATOM 756 C C . THR A 1 95 ? 5.556 -1.293 2.519 1.00 93.31 95 THR A C 1
ATOM 758 O O . THR A 1 95 ? 6.650 -0.934 2.971 1.00 93.31 95 THR A O 1
ATOM 761 N N . GLY A 1 96 ? 4.843 -2.288 3.055 1.00 90.06 96 GLY A N 1
ATOM 762 C CA . GLY A 1 96 ? 5.200 -2.958 4.297 1.00 90.06 96 GLY A CA 1
ATOM 763 C C . GLY A 1 96 ? 5.238 -1.985 5.476 1.00 90.06 96 GLY A C 1
ATOM 764 O O . GLY A 1 96 ? 6.258 -1.867 6.142 1.00 90.06 96 GLY A O 1
ATOM 765 N N . GLY A 1 97 ? 4.174 -1.213 5.681 1.00 92.62 97 GLY A N 1
ATOM 766 C CA . GLY A 1 97 ? 4.093 -0.218 6.748 1.00 92.62 97 GLY A CA 1
ATOM 767 C C . GLY A 1 97 ? 4.983 1.002 6.515 1.00 92.62 97 GLY A C 1
ATOM 768 O O . GLY A 1 97 ? 5.554 1.526 7.466 1.00 92.62 97 GLY A O 1
ATOM 769 N N . LEU A 1 98 ? 5.115 1.478 5.272 1.00 94.94 98 LEU A N 1
ATOM 770 C CA . LEU A 1 98 ? 5.975 2.616 4.915 1.00 94.94 98 LEU A CA 1
ATOM 771 C C . LEU A 1 98 ? 7.465 2.347 5.201 1.00 94.94 98 LEU A C 1
ATOM 773 O O . LEU A 1 98 ? 8.184 3.204 5.722 1.00 94.94 98 LEU A O 1
ATOM 777 N N . LEU A 1 99 ? 7.948 1.152 4.848 1.00 92.88 99 LEU A N 1
ATOM 778 C CA . LEU A 1 99 ? 9.368 0.787 4.949 1.00 92.88 99 LEU A CA 1
ATOM 779 C C . LEU A 1 99 ? 10.108 0.877 3.612 1.00 92.88 99 LEU A C 1
ATOM 781 O O . LEU A 1 99 ? 11.336 0.999 3.582 1.00 92.88 99 LEU A O 1
ATOM 785 N N . ARG A 1 100 ? 9.388 0.812 2.491 1.00 93.06 100 ARG A N 1
ATOM 786 C CA . ARG A 1 100 ? 9.983 0.830 1.152 1.00 93.06 100 ARG A CA 1
ATOM 787 C C . ARG A 1 100 ? 8.998 1.300 0.090 1.00 93.06 100 ARG A C 1
ATOM 789 O O . ARG A 1 100 ? 7.801 1.083 0.223 1.00 93.06 100 ARG A O 1
ATOM 796 N N . LEU A 1 101 ? 9.529 1.890 -0.979 1.00 95.88 101 LEU A N 1
ATOM 797 C CA . LEU A 1 101 ? 8.776 2.283 -2.179 1.00 95.88 101 LEU A CA 1
ATOM 798 C C . LEU A 1 101 ? 9.257 1.539 -3.427 1.00 95.88 101 LEU A C 1
ATOM 800 O O . LEU A 1 101 ? 8.964 1.945 -4.546 1.00 95.88 101 LEU A O 1
ATOM 804 N N . ASP A 1 102 ? 10.048 0.486 -3.260 1.00 91.50 102 ASP A N 1
ATOM 805 C CA . ASP A 1 102 ? 10.645 -0.244 -4.365 1.00 91.50 102 ASP A CA 1
ATOM 806 C C . ASP A 1 102 ? 10.721 -1.739 -4.067 1.00 91.50 102 ASP A C 1
ATOM 808 O O . ASP A 1 102 ? 11.026 -2.171 -2.948 1.00 91.50 102 ASP A O 1
ATOM 812 N N . GLU A 1 103 ? 10.478 -2.533 -5.100 1.00 88.56 103 GLU A N 1
ATOM 813 C CA . GLU A 1 103 ? 10.722 -3.968 -5.096 1.00 88.56 103 GLU A CA 1
ATOM 814 C C . GLU A 1 103 ? 12.235 -4.241 -5.232 1.00 88.56 103 GLU A C 1
ATOM 816 O O . GLU A 1 103 ? 12.887 -3.734 -6.149 1.00 88.56 103 GLU A O 1
ATOM 821 N N . ASN A 1 104 ? 12.827 -5.048 -4.337 1.00 88.56 104 ASN A N 1
ATOM 822 C CA . ASN A 1 104 ? 14.265 -5.367 -4.417 1.00 88.56 104 ASN A CA 1
ATOM 823 C C . ASN A 1 104 ? 14.595 -6.412 -5.494 1.00 88.56 104 ASN A C 1
ATOM 825 O O . ASN A 1 104 ? 15.739 -6.469 -5.942 1.00 88.56 104 ASN A O 1
ATOM 829 N N . MET A 1 105 ? 13.625 -7.251 -5.874 1.00 92.31 105 MET A N 1
ATOM 830 C CA . MET A 1 105 ? 13.761 -8.386 -6.792 1.00 92.31 105 MET A CA 1
ATOM 831 C C . MET A 1 105 ? 14.877 -9.385 -6.444 1.00 92.31 105 MET A C 1
ATOM 833 O O . MET A 1 105 ? 15.319 -10.141 -7.306 1.00 92.31 105 MET A O 1
ATOM 837 N N . ASN A 1 106 ? 15.357 -9.416 -5.198 1.00 93.75 106 ASN A N 1
ATOM 838 C CA . ASN A 1 106 ? 16.511 -10.226 -4.803 1.00 93.75 106 ASN A CA 1
ATOM 839 C C . ASN A 1 106 ? 16.085 -11.568 -4.190 1.00 93.75 106 ASN A C 1
ATOM 841 O O . ASN A 1 106 ? 16.191 -11.761 -2.982 1.00 93.75 106 ASN A O 1
ATOM 845 N N . TYR A 1 107 ? 15.611 -12.485 -5.031 1.00 92.56 107 TYR A N 1
ATOM 846 C CA . TYR A 1 107 ? 15.076 -13.779 -4.598 1.00 92.56 107 TYR A CA 1
ATOM 847 C C . TYR A 1 107 ? 16.108 -14.912 -4.652 1.00 92.56 107 TYR A C 1
ATOM 849 O O . TYR A 1 107 ? 16.956 -14.959 -5.550 1.00 92.56 107 TYR A O 1
ATOM 857 N N . SER A 1 108 ? 15.987 -15.854 -3.713 1.00 95.25 108 SER A N 1
ATOM 858 C CA . SER A 1 108 ? 16.664 -17.157 -3.751 1.00 95.25 108 SER A CA 1
ATOM 859 C C . SER A 1 108 ? 16.083 -18.058 -4.857 1.00 95.25 108 SER A C 1
ATOM 861 O O . SER A 1 108 ? 15.042 -17.751 -5.440 1.00 95.25 108 SER A O 1
ATOM 863 N N . GLU A 1 109 ? 16.719 -19.197 -5.154 1.00 96.12 109 GLU A N 1
ATOM 864 C CA . GLU A 1 109 ? 16.142 -20.184 -6.087 1.00 96.12 109 GLU A CA 1
ATOM 865 C C . GLU A 1 109 ? 14.758 -20.660 -5.618 1.00 96.12 109 GLU A C 1
ATOM 867 O O . GLU A 1 109 ? 13.812 -20.698 -6.406 1.00 96.12 109 GLU A O 1
ATOM 872 N N . GLN A 1 110 ? 14.635 -20.983 -4.329 1.00 94.19 110 GLN A N 1
ATOM 873 C CA . GLN A 1 110 ? 13.384 -21.446 -3.730 1.00 94.19 110 GLN A CA 1
ATOM 874 C C . GLN A 1 110 ? 12.317 -20.347 -3.758 1.00 94.19 110 GLN A C 1
ATOM 876 O O . GLN A 1 110 ? 11.196 -20.603 -4.196 1.00 94.19 110 GLN A O 1
ATOM 881 N N . GLY A 1 111 ? 12.682 -19.115 -3.392 1.00 92.56 111 GLY A N 1
ATOM 882 C CA . GLY A 1 111 ? 11.787 -17.958 -3.437 1.00 92.56 111 GLY A CA 1
ATOM 883 C C . GLY A 1 111 ? 11.257 -17.687 -4.846 1.00 92.56 111 GLY A C 1
ATOM 884 O O . GLY A 1 111 ? 10.060 -17.482 -5.033 1.00 92.56 111 GLY A O 1
ATOM 885 N N . LEU A 1 112 ? 12.106 -17.797 -5.876 1.00 93.19 112 LEU A N 1
ATOM 886 C CA . LEU A 1 112 ? 11.678 -17.647 -7.272 1.00 93.19 112 LEU A CA 1
ATOM 887 C C . LEU A 1 112 ? 10.636 -18.691 -7.694 1.00 93.19 112 LEU A C 1
ATOM 889 O O . LEU A 1 112 ? 9.694 -18.353 -8.412 1.00 93.19 112 LEU A O 1
ATOM 893 N N . LEU A 1 113 ? 10.798 -19.947 -7.274 1.00 94.06 113 LEU A N 1
ATOM 894 C CA . LEU A 1 113 ? 9.847 -21.017 -7.586 1.00 94.06 113 LEU A CA 1
ATOM 895 C C . LEU A 1 113 ? 8.544 -20.883 -6.800 1.00 94.06 113 LEU A C 1
ATOM 897 O O . LEU A 1 113 ? 7.490 -21.239 -7.321 1.00 94.06 113 LEU A O 1
ATOM 901 N N . LYS A 1 114 ? 8.612 -20.338 -5.584 1.00 90.75 114 LYS A N 1
ATOM 902 C CA . LYS A 1 114 ? 7.442 -20.069 -4.749 1.00 90.75 114 LYS A CA 1
ATOM 903 C C . LYS A 1 114 ? 6.612 -18.904 -5.291 1.00 90.75 114 LYS A C 1
ATOM 905 O O . LYS A 1 114 ? 5.405 -19.050 -5.461 1.00 90.75 114 LYS A O 1
ATOM 910 N N . ILE A 1 115 ? 7.255 -17.783 -5.623 1.00 87.94 115 ILE A N 1
ATOM 911 C CA . ILE A 1 115 ? 6.562 -16.546 -6.015 1.00 87.94 115 ILE A CA 1
ATOM 912 C C . ILE A 1 115 ? 6.233 -16.465 -7.493 1.00 87.94 115 ILE A C 1
ATOM 914 O O . ILE A 1 115 ? 5.183 -15.949 -7.881 1.00 87.94 115 ILE A O 1
ATOM 918 N N . PHE A 1 116 ? 7.093 -17.011 -8.348 1.00 90.69 116 PHE A N 1
ATOM 919 C CA . PHE A 1 116 ? 6.911 -16.941 -9.791 1.00 90.69 116 PHE A CA 1
ATOM 920 C C . PHE A 1 116 ? 6.780 -18.323 -10.451 1.00 90.69 116 PHE A C 1
ATOM 922 O O . PHE A 1 116 ? 7.340 -18.511 -11.537 1.00 90.69 116 PHE A O 1
ATOM 929 N N . PRO A 1 117 ? 5.976 -19.270 -9.919 1.00 91.38 117 PRO A N 1
ATOM 930 C CA . PRO A 1 117 ? 5.929 -20.653 -10.412 1.00 91.38 117 PRO A CA 1
ATOM 931 C C . PRO A 1 117 ? 5.489 -20.744 -11.878 1.00 91.38 117 PRO A C 1
ATOM 933 O O . PRO A 1 117 ? 5.889 -21.639 -12.615 1.00 91.38 117 PRO A O 1
ATOM 936 N N . LYS A 1 118 ? 4.679 -19.780 -12.337 1.00 91.44 118 LYS A N 1
ATOM 937 C CA . LYS A 1 118 ? 4.207 -19.696 -13.729 1.00 91.44 118 LYS A CA 1
ATOM 938 C C . LYS A 1 118 ? 5.196 -19.006 -14.675 1.00 91.44 118 LYS A C 1
ATOM 940 O O . LYS A 1 118 ? 5.048 -19.112 -15.888 1.00 91.44 118 LYS A O 1
ATOM 945 N N . SER A 1 119 ? 6.156 -18.244 -14.145 1.00 89.81 119 SER A N 1
ATOM 946 C CA . SER A 1 119 ? 7.084 -17.423 -14.944 1.00 89.81 119 SER A CA 1
ATOM 947 C C . SER A 1 119 ? 8.534 -17.919 -14.894 1.00 89.81 119 SER A C 1
ATOM 949 O O . SER A 1 119 ? 9.320 -17.553 -15.773 1.00 89.81 119 SER A O 1
ATOM 951 N N . VAL A 1 120 ? 8.895 -18.740 -13.903 1.00 94.25 120 VAL A N 1
ATOM 952 C CA . VAL A 1 120 ? 10.259 -19.215 -13.650 1.00 94.25 120 VAL A CA 1
ATOM 953 C C . VAL A 1 120 ? 10.259 -20.737 -13.462 1.00 94.25 120 VAL A C 1
ATOM 955 O O . VAL A 1 120 ? 9.655 -21.262 -12.538 1.00 94.25 120 VAL A O 1
ATOM 958 N N . SER A 1 121 ? 10.959 -21.448 -14.348 1.00 96.56 121 SER A N 1
ATOM 959 C CA . SER A 1 121 ? 11.254 -22.887 -14.211 1.00 96.56 121 SER A CA 1
ATOM 960 C C . SER A 1 121 ? 12.437 -23.140 -13.260 1.00 96.56 121 SER A C 1
ATOM 962 O O . SER A 1 121 ? 13.259 -22.237 -13.093 1.00 96.56 121 SER A O 1
ATOM 964 N N . PRO A 1 122 ? 12.615 -24.360 -12.709 1.00 96.88 122 PRO A N 1
ATOM 965 C CA . PRO A 1 122 ? 13.757 -24.697 -11.841 1.00 96.88 122 PRO A CA 1
ATOM 966 C C . PRO A 1 122 ? 15.122 -24.333 -12.438 1.00 96.88 122 PRO A C 1
ATOM 968 O O . PRO A 1 122 ? 15.961 -23.713 -11.789 1.00 96.88 122 PRO A O 1
ATOM 971 N N . ASP A 1 123 ? 15.326 -24.622 -13.722 1.00 97.19 123 ASP A N 1
ATOM 972 C CA . ASP A 1 123 ? 16.562 -24.279 -14.426 1.00 97.19 123 ASP A CA 1
ATOM 973 C C . ASP A 1 123 ? 16.785 -22.765 -14.523 1.00 97.19 123 ASP A C 1
ATOM 975 O O . ASP A 1 123 ? 17.920 -22.289 -14.465 1.00 97.19 123 ASP A O 1
ATOM 979 N N . GLN A 1 124 ? 15.710 -21.995 -14.709 1.00 97.12 124 GLN A N 1
ATOM 980 C CA . GLN A 1 124 ? 15.779 -20.536 -14.721 1.00 97.12 124 GLN A CA 1
ATOM 981 C C . GLN A 1 124 ? 16.039 -19.993 -13.317 1.00 97.12 124 GLN A C 1
ATOM 983 O O . GLN A 1 124 ? 16.870 -19.099 -13.189 1.00 97.12 124 GLN A O 1
ATOM 988 N N . ALA A 1 125 ? 15.400 -20.552 -12.287 1.00 97.06 125 ALA A N 1
ATOM 989 C CA . ALA A 1 125 ? 15.588 -20.151 -10.898 1.00 97.06 125 ALA A CA 1
ATOM 990 C C . ALA A 1 125 ? 17.064 -20.265 -10.483 1.00 97.06 125 ALA A C 1
ATOM 992 O O . ALA A 1 125 ? 17.632 -19.278 -10.021 1.00 97.06 125 ALA A O 1
ATOM 993 N N . ARG A 1 126 ? 17.736 -21.384 -10.801 1.00 96.94 126 ARG A N 1
ATOM 994 C CA . ARG A 1 126 ? 19.188 -21.551 -10.568 1.00 96.94 126 ARG A CA 1
ATOM 995 C C . ARG A 1 126 ? 20.051 -20.476 -11.218 1.00 96.94 126 ARG A C 1
ATOM 997 O O . ARG A 1 126 ? 21.051 -20.054 -10.652 1.00 96.94 126 ARG A O 1
ATOM 1004 N N . ARG A 1 127 ? 19.693 -20.038 -12.429 1.00 97.31 127 ARG A N 1
ATOM 1005 C CA . ARG A 1 127 ? 20.467 -19.029 -13.177 1.00 97.31 127 ARG A CA 1
ATOM 1006 C C . ARG A 1 127 ? 20.189 -17.594 -12.736 1.00 97.31 127 ARG A C 1
ATOM 1008 O O . ARG A 1 127 ? 21.030 -16.720 -12.967 1.00 97.31 127 ARG A O 1
ATOM 1015 N N . LEU A 1 128 ? 18.993 -17.350 -12.206 1.00 97.44 128 LEU A N 1
ATOM 1016 C CA . LEU A 1 128 ? 18.484 -16.025 -11.868 1.00 97.44 128 LEU A CA 1
ATOM 1017 C C . LEU A 1 128 ? 18.641 -15.680 -10.386 1.00 97.44 128 LEU A C 1
ATOM 1019 O O . LEU A 1 128 ? 18.670 -14.492 -10.078 1.00 97.44 128 LEU A O 1
ATOM 1023 N N . ALA A 1 129 ? 18.748 -16.669 -9.496 1.00 97.00 129 ALA A N 1
ATOM 1024 C CA . ALA A 1 129 ? 18.847 -16.460 -8.054 1.00 97.00 129 ALA A CA 1
ATOM 1025 C C . ALA A 1 129 ? 19.873 -15.373 -7.699 1.00 97.00 129 ALA A C 1
ATOM 1027 O O . ALA A 1 129 ? 20.993 -15.360 -8.212 1.00 97.00 129 ALA A O 1
ATOM 1028 N N . HIS A 1 130 ? 19.461 -14.448 -6.835 1.00 96.56 130 HIS A N 1
ATOM 1029 C CA . HIS A 1 130 ? 20.236 -13.294 -6.380 1.00 96.56 130 HIS A CA 1
ATOM 1030 C C . HIS A 1 130 ? 20.716 -12.328 -7.480 1.00 96.56 130 HIS A C 1
ATOM 1032 O O . HIS A 1 130 ? 21.707 -11.616 -7.315 1.00 96.56 130 HIS A O 1
ATOM 1038 N N . ARG A 1 131 ? 20.017 -12.277 -8.623 1.00 97.38 131 ARG A N 1
ATOM 1039 C CA . ARG A 1 131 ? 20.322 -11.364 -9.740 1.00 97.38 131 ARG A CA 1
ATOM 1040 C C . ARG A 1 131 ? 19.119 -10.465 -10.035 1.00 97.38 131 ARG A C 1
ATOM 1042 O O . ARG A 1 131 ? 18.428 -10.688 -11.029 1.00 97.38 131 ARG A O 1
ATOM 1049 N N . PRO A 1 132 ? 18.864 -9.433 -9.215 1.00 96.44 132 PRO A N 1
ATOM 1050 C CA . PRO A 1 132 ? 17.583 -8.725 -9.191 1.00 96.44 132 PRO A CA 1
ATOM 1051 C C . PRO A 1 132 ? 17.186 -8.081 -10.521 1.00 96.44 132 PRO A C 1
ATOM 1053 O O . PRO A 1 132 ? 16.059 -8.259 -10.979 1.00 96.44 132 PRO A O 1
ATOM 1056 N N . VAL A 1 133 ? 18.128 -7.434 -11.211 1.00 97.06 133 VAL A N 1
ATOM 1057 C CA . VAL A 1 133 ? 17.893 -6.864 -12.550 1.00 97.06 133 VAL A CA 1
ATOM 1058 C C . VAL A 1 133 ? 17.487 -7.950 -13.553 1.00 97.06 133 VAL A C 1
ATOM 1060 O O . VAL A 1 133 ? 16.525 -7.796 -14.303 1.00 97.06 133 VAL A O 1
ATOM 1063 N N . ALA A 1 134 ? 18.188 -9.088 -13.549 1.00 97.69 134 ALA A N 1
ATOM 1064 C CA . ALA A 1 134 ? 17.894 -10.196 -14.453 1.00 97.69 134 ALA A CA 1
ATOM 1065 C C . ALA A 1 134 ? 16.551 -10.865 -14.121 1.00 97.69 134 ALA A C 1
ATOM 1067 O O . ALA A 1 134 ? 15.805 -11.211 -15.037 1.00 97.69 134 ALA A O 1
ATOM 1068 N N . ILE A 1 135 ? 16.225 -11.011 -12.831 1.00 97.44 135 ILE A N 1
ATOM 1069 C CA . ILE A 1 135 ? 14.925 -11.510 -12.370 1.00 97.44 135 ILE A CA 1
ATOM 1070 C C . ILE A 1 135 ? 13.818 -10.582 -12.877 1.00 97.44 135 ILE A C 1
ATOM 1072 O O . ILE A 1 135 ? 12.885 -11.048 -13.530 1.00 97.44 135 ILE A O 1
ATOM 1076 N N . ALA A 1 136 ? 13.950 -9.272 -12.664 1.00 96.88 136 ALA A N 1
ATOM 1077 C CA . ALA A 1 136 ? 12.951 -8.287 -13.064 1.00 96.88 136 ALA A CA 1
ATOM 1078 C C . ALA A 1 136 ? 12.723 -8.264 -14.578 1.00 96.88 136 ALA A C 1
ATOM 1080 O O . ALA A 1 136 ? 11.587 -8.374 -15.046 1.00 96.88 136 ALA A O 1
ATOM 1081 N N . ASN A 1 137 ? 13.801 -8.248 -15.362 1.00 97.50 137 ASN A N 1
ATOM 1082 C CA . ASN A 1 137 ? 13.715 -8.323 -16.820 1.00 97.50 137 ASN A CA 1
ATOM 1083 C C . ASN A 1 137 ? 13.106 -9.651 -17.293 1.00 97.50 137 ASN A C 1
ATOM 1085 O O . ASN A 1 137 ? 12.323 -9.663 -18.244 1.00 97.50 137 ASN A O 1
ATOM 1089 N N . HIS A 1 138 ? 13.371 -10.769 -16.612 1.00 97.00 138 HIS A N 1
ATOM 1090 C CA . HIS A 1 138 ? 12.761 -12.058 -16.946 1.00 97.00 138 HIS A CA 1
ATOM 1091 C C . HIS A 1 138 ? 11.255 -12.106 -16.635 1.00 97.00 138 HIS A C 1
ATOM 1093 O O . HIS A 1 138 ? 10.465 -12.553 -17.479 1.00 97.00 138 HIS A O 1
ATOM 1099 N N . VAL A 1 139 ? 10.850 -11.637 -15.453 1.00 95.25 139 VAL A N 1
ATOM 1100 C CA . VAL A 1 139 ? 9.466 -11.703 -14.952 1.00 95.25 139 VAL A CA 1
ATOM 1101 C C . VAL A 1 139 ? 8.562 -10.672 -15.632 1.00 95.25 139 VAL A C 1
ATOM 1103 O O . VAL A 1 139 ? 7.446 -11.016 -16.043 1.00 95.25 139 VAL A O 1
ATOM 1106 N N . TYR A 1 140 ? 9.038 -9.434 -15.788 1.00 95.50 140 TYR A N 1
ATOM 1107 C CA . TYR A 1 140 ? 8.230 -8.300 -16.245 1.00 95.50 140 TYR A CA 1
ATOM 1108 C C . TYR A 1 140 ? 8.539 -7.838 -17.669 1.00 95.50 140 TYR A C 1
ATOM 1110 O O . TYR A 1 140 ? 7.696 -7.180 -18.272 1.00 95.50 140 TYR A O 1
ATOM 1118 N N . GLY A 1 141 ? 9.682 -8.197 -18.262 1.00 95.31 141 GLY A N 1
ATOM 1119 C CA . GLY A 1 141 ? 10.155 -7.586 -19.515 1.00 95.31 141 GLY A CA 1
ATOM 1120 C C . GLY A 1 141 ? 9.221 -7.702 -20.728 1.00 95.31 141 GLY A C 1
ATOM 1121 O O . GLY A 1 141 ? 9.387 -6.958 -21.679 1.00 95.31 141 GLY A O 1
ATOM 1122 N N . LYS A 1 142 ? 8.222 -8.594 -20.728 1.00 95.00 142 LYS A N 1
ATOM 1123 C CA . LYS A 1 142 ? 7.220 -8.729 -21.814 1.00 95.00 142 LYS A CA 1
ATOM 1124 C C . LYS A 1 142 ? 5.787 -8.400 -21.379 1.00 95.00 142 LYS A C 1
ATOM 1126 O O . LYS A 1 142 ? 4.834 -8.861 -22.001 1.00 95.00 142 LYS A O 1
ATOM 1131 N N . LYS A 1 143 ? 5.620 -7.688 -20.267 1.00 94.19 143 LYS A N 1
ATOM 1132 C CA . LYS A 1 143 ? 4.318 -7.369 -19.672 1.00 94.19 143 LYS A CA 1
ATOM 1133 C C . LYS A 1 143 ? 4.126 -5.856 -19.621 1.00 94.19 143 LYS A C 1
ATOM 1135 O O . LYS A 1 143 ? 5.104 -5.119 -19.607 1.00 94.19 143 LYS A O 1
ATOM 1140 N N . LEU A 1 144 ? 2.871 -5.407 -19.556 1.00 93.56 144 LEU A N 1
ATOM 1141 C CA . LEU A 1 144 ? 2.515 -4.035 -19.155 1.00 93.56 144 LEU A CA 1
ATOM 1142 C C . LEU A 1 144 ? 3.233 -2.932 -19.968 1.00 93.56 144 LEU A C 1
ATOM 1144 O O . LEU A 1 144 ? 3.661 -1.911 -19.433 1.00 93.56 144 LEU A O 1
ATOM 1148 N N . GLY A 1 145 ? 3.390 -3.163 -21.275 1.00 95.12 145 GLY A N 1
ATOM 1149 C CA . GLY A 1 145 ? 4.044 -2.233 -22.200 1.00 95.12 145 GLY A CA 1
ATOM 1150 C C . GLY A 1 145 ? 5.574 -2.288 -22.229 1.00 95.12 145 GLY A C 1
ATOM 1151 O O . GLY A 1 145 ? 6.166 -1.534 -22.993 1.00 95.12 145 GLY A O 1
ATOM 1152 N N . ASN A 1 146 ? 6.217 -3.162 -21.449 1.00 96.12 146 ASN A N 1
ATOM 1153 C CA . ASN A 1 146 ? 7.671 -3.336 -21.474 1.00 96.12 146 ASN A CA 1
ATOM 1154 C C . ASN A 1 146 ? 8.161 -3.880 -22.830 1.00 96.12 146 ASN A C 1
ATOM 1156 O O . ASN A 1 146 ? 7.515 -4.726 -23.455 1.00 96.12 146 ASN A O 1
ATOM 1160 N N . LEU A 1 147 ? 9.334 -3.415 -23.261 1.00 95.06 147 LEU A N 1
ATOM 1161 C CA . LEU A 1 147 ? 9.878 -3.595 -24.612 1.00 95.06 147 LEU A CA 1
ATOM 1162 C C . LEU A 1 147 ? 10.668 -4.898 -24.831 1.00 95.06 147 LEU A C 1
ATOM 1164 O O . LEU A 1 147 ? 11.233 -5.112 -25.903 1.00 95.06 147 LEU A O 1
ATOM 1168 N N . GLY A 1 148 ? 10.704 -5.798 -23.852 1.00 93.44 148 GLY A N 1
ATOM 1169 C CA . GLY A 1 148 ? 11.316 -7.121 -23.964 1.00 93.44 148 GLY A CA 1
ATOM 1170 C C . GLY A 1 148 ? 12.228 -7.478 -22.790 1.00 93.44 148 GLY A C 1
ATOM 1171 O O . GLY A 1 148 ? 12.672 -6.633 -22.026 1.00 93.44 148 GLY A O 1
ATOM 1172 N N . ARG A 1 149 ? 12.567 -8.770 -22.666 1.00 94.62 149 ARG A N 1
ATOM 1173 C CA . ARG A 1 149 ? 13.516 -9.263 -21.640 1.00 94.62 149 ARG A CA 1
ATOM 1174 C C . ARG A 1 149 ? 14.971 -8.850 -21.900 1.00 94.62 149 ARG A C 1
ATOM 1176 O O . ARG A 1 149 ? 15.811 -9.022 -21.027 1.00 94.62 149 ARG A O 1
ATOM 1183 N N . SER A 1 150 ? 15.270 -8.410 -23.123 1.00 93.38 150 SER A N 1
ATOM 1184 C CA . SER A 1 150 ? 16.590 -7.929 -23.539 1.00 93.38 150 SER A CA 1
ATOM 1185 C C . SER A 1 150 ? 16.786 -6.434 -23.283 1.00 93.38 150 SER A C 1
ATOM 1187 O O . SER A 1 150 ? 17.904 -5.954 -23.435 1.00 93.38 150 SER A O 1
ATOM 1189 N N . THR A 1 151 ? 15.724 -5.701 -22.936 1.00 93.56 151 THR A N 1
ATOM 1190 C CA . THR A 1 151 ? 15.831 -4.331 -22.423 1.00 93.56 151 THR A CA 1
ATOM 1191 C C . THR A 1 151 ? 15.893 -4.361 -20.899 1.00 93.56 151 THR A C 1
ATOM 1193 O O . THR A 1 151 ? 15.771 -5.424 -20.285 1.00 93.56 151 THR A O 1
ATOM 1196 N N . ASN A 1 152 ? 16.080 -3.191 -20.288 1.00 95.06 152 ASN A N 1
ATOM 1197 C CA . ASN A 1 152 ? 16.070 -3.052 -18.836 1.00 95.06 152 ASN A CA 1
ATOM 1198 C C . ASN A 1 152 ? 14.694 -2.682 -18.257 1.00 95.06 152 ASN A C 1
ATOM 1200 O O . ASN A 1 152 ? 14.571 -2.430 -17.064 1.00 95.06 152 ASN A O 1
ATOM 1204 N N . ASP A 1 153 ? 13.643 -2.687 -19.083 1.00 95.75 153 ASP A N 1
ATOM 1205 C CA . ASP A 1 153 ? 12.307 -2.228 -18.694 1.00 95.75 153 ASP A CA 1
ATOM 1206 C C . ASP A 1 153 ? 11.725 -2.990 -17.502 1.00 95.75 153 ASP A C 1
ATOM 1208 O O . ASP A 1 153 ? 11.000 -2.416 -16.694 1.00 95.75 153 ASP A O 1
ATOM 1212 N N . GLY A 1 154 ? 12.011 -4.290 -17.394 1.00 96.38 154 GLY A N 1
ATOM 1213 C CA . GLY A 1 154 ? 11.504 -5.075 -16.275 1.00 96.38 154 GLY A CA 1
ATOM 1214 C C . GLY A 1 154 ? 12.069 -4.599 -14.941 1.00 96.38 154 GLY A C 1
ATOM 1215 O O . GLY A 1 154 ? 11.352 -4.638 -13.950 1.00 96.38 154 GLY A O 1
ATOM 1216 N N . TRP A 1 155 ? 13.317 -4.124 -14.920 1.00 96.50 155 TRP A N 1
ATOM 1217 C CA . TRP A 1 155 ? 13.943 -3.510 -13.752 1.00 96.50 155 TRP A CA 1
ATOM 1218 C C . TRP A 1 155 ? 13.541 -2.045 -13.568 1.00 96.50 155 TRP A C 1
ATOM 1220 O O . TRP A 1 155 ? 13.166 -1.652 -12.461 1.00 96.50 155 TRP A O 1
ATOM 1230 N N . ASP A 1 156 ? 13.603 -1.245 -14.632 1.00 95.62 156 ASP A N 1
ATOM 1231 C CA . ASP A 1 156 ? 13.360 0.200 -14.572 1.00 95.62 156 ASP A CA 1
ATOM 1232 C C . ASP A 1 156 ? 11.912 0.509 -14.170 1.00 95.62 156 ASP A C 1
ATOM 1234 O O . ASP A 1 156 ? 11.676 1.434 -13.394 1.00 95.62 156 ASP A O 1
ATOM 1238 N N . TYR A 1 157 ? 10.963 -0.330 -14.602 1.00 97.00 157 TYR A N 1
ATOM 1239 C CA . TYR A 1 157 ? 9.533 -0.220 -14.307 1.00 97.00 157 TYR A CA 1
ATOM 1240 C C . TYR A 1 157 ? 9.012 -1.371 -13.429 1.00 97.00 157 TYR A C 1
ATOM 1242 O O . TYR A 1 157 ? 7.862 -1.789 -13.571 1.00 97.00 157 TYR A O 1
ATOM 1250 N N . ARG A 1 158 ? 9.845 -1.923 -12.538 1.00 96.50 158 ARG A N 1
ATOM 1251 C CA . ARG A 1 158 ? 9.397 -2.870 -11.491 1.00 96.50 158 ARG A CA 1
ATOM 1252 C C . ARG A 1 158 ? 8.468 -2.194 -10.473 1.00 96.50 158 ARG A C 1
ATOM 1254 O O . ARG A 1 158 ? 8.370 -0.963 -10.478 1.00 96.50 158 ARG A O 1
ATOM 1261 N N . GLY A 1 159 ? 7.857 -2.973 -9.577 1.00 95.62 159 GLY A N 1
ATOM 1262 C CA . GLY A 1 159 ? 6.964 -2.458 -8.535 1.00 95.62 159 GLY A CA 1
ATOM 1263 C C . GLY A 1 159 ? 7.562 -1.267 -7.779 1.00 95.62 159 GLY A C 1
ATOM 1264 O O . GLY A 1 159 ? 8.690 -1.337 -7.276 1.00 95.62 159 GLY A O 1
ATOM 1265 N N . SER A 1 160 ? 6.855 -0.130 -7.813 1.00 96.69 160 SER A N 1
ATOM 1266 C CA . SER A 1 160 ? 7.355 1.161 -7.325 1.00 96.69 160 SER A CA 1
ATOM 1267 C C . SER A 1 160 ? 6.270 2.055 -6.717 1.00 96.69 160 SER A C 1
ATOM 1269 O O . SER A 1 160 ? 5.123 2.068 -7.162 1.00 96.69 160 SER A O 1
ATOM 1271 N N . GLY A 1 161 ? 6.666 2.887 -5.757 1.00 96.88 161 GLY A N 1
ATOM 1272 C CA . GLY A 1 161 ? 5.812 3.875 -5.103 1.00 96.88 161 GLY A CA 1
ATOM 1273 C C . GLY A 1 161 ? 4.823 3.269 -4.111 1.00 96.88 161 GLY A C 1
ATOM 1274 O O . GLY A 1 161 ? 4.842 2.074 -3.829 1.00 96.88 161 GLY A O 1
ATOM 1275 N N . TYR A 1 162 ? 3.935 4.112 -3.581 1.00 97.38 162 TYR A N 1
ATOM 1276 C CA . TYR A 1 162 ? 3.013 3.722 -2.508 1.00 97.38 162 TYR A CA 1
ATOM 1277 C C . TYR A 1 162 ? 1.915 2.732 -2.931 1.00 97.38 162 TYR A C 1
ATOM 1279 O O . TYR A 1 162 ? 1.205 2.235 -2.070 1.00 97.38 162 TYR A O 1
ATOM 1287 N N . ILE A 1 163 ? 1.752 2.461 -4.232 1.00 94.31 163 ILE A N 1
ATOM 1288 C CA . ILE A 1 163 ? 0.705 1.573 -4.768 1.00 94.31 163 ILE A CA 1
ATOM 1289 C C . ILE A 1 163 ? 1.271 0.461 -5.673 1.00 94.31 163 ILE A C 1
ATOM 1291 O O . ILE A 1 163 ? 0.545 -0.123 -6.472 1.00 94.31 163 ILE A O 1
ATOM 1295 N N . GLN A 1 164 ? 2.586 0.203 -5.595 1.00 93.44 164 GLN A N 1
ATOM 1296 C CA . GLN A 1 164 ? 3.303 -0.785 -6.422 1.00 93.44 164 GLN A CA 1
ATOM 1297 C C . GLN A 1 164 ? 3.034 -0.651 -7.935 1.00 93.44 164 GLN A C 1
ATOM 1299 O O . GLN A 1 164 ? 2.767 -1.619 -8.656 1.00 93.44 164 GLN A O 1
ATOM 1304 N N . LEU A 1 165 ? 3.157 0.571 -8.462 1.00 96.00 165 LEU A N 1
ATOM 1305 C CA . LEU A 1 165 ? 3.047 0.828 -9.895 1.00 96.00 165 LEU A CA 1
ATOM 1306 C C . LEU A 1 165 ? 4.093 0.001 -10.655 1.00 96.00 165 LEU A C 1
ATOM 1308 O O . LEU A 1 165 ? 5.280 0.072 -10.346 1.00 96.00 165 LEU A O 1
ATOM 1312 N N . THR A 1 166 ? 3.657 -0.772 -11.653 1.00 95.62 166 THR A N 1
ATOM 1313 C CA . THR A 1 166 ? 4.520 -1.710 -12.390 1.00 95.62 166 THR A CA 1
ATOM 1314 C C . THR A 1 166 ? 4.278 -1.614 -13.894 1.00 95.62 166 THR A C 1
ATOM 1316 O O . THR A 1 166 ? 3.132 -1.613 -14.339 1.00 95.62 166 THR A O 1
ATOM 1319 N N . GLY A 1 167 ? 5.345 -1.607 -14.690 1.00 96.50 167 GLY A N 1
ATOM 1320 C CA . GLY A 1 167 ? 5.329 -1.659 -16.152 1.00 96.50 167 GLY A CA 1
ATOM 1321 C C . GLY A 1 167 ? 5.367 -0.296 -16.842 1.00 96.50 167 GLY A C 1
ATOM 1322 O O . GLY A 1 167 ? 4.721 0.659 -16.412 1.00 96.50 167 GLY A O 1
ATOM 1323 N N . ARG A 1 168 ? 6.095 -0.221 -17.961 1.00 96.88 168 ARG A N 1
ATOM 1324 C CA . ARG A 1 168 ? 6.329 1.000 -18.747 1.00 96.88 168 ARG A CA 1
ATOM 1325 C C . ARG A 1 168 ? 5.048 1.762 -19.080 1.00 96.88 168 ARG A C 1
ATOM 1327 O O . ARG A 1 168 ? 5.008 2.978 -18.914 1.00 96.88 168 ARG A O 1
ATOM 1334 N N . ALA A 1 169 ? 4.002 1.067 -19.538 1.00 96.19 169 ALA A N 1
ATOM 1335 C CA . ALA A 1 169 ? 2.743 1.720 -19.907 1.00 96.19 169 ALA A CA 1
ATOM 1336 C C . ALA A 1 169 ? 2.098 2.416 -18.700 1.00 96.19 169 ALA A C 1
ATOM 1338 O O . ALA A 1 169 ? 1.677 3.563 -18.803 1.00 96.19 169 ALA A O 1
ATOM 1339 N N . ASN A 1 170 ? 2.105 1.760 -17.539 1.00 96.69 170 ASN A N 1
ATOM 1340 C CA . ASN A 1 170 ? 1.543 2.317 -16.315 1.00 96.69 170 ASN A CA 1
ATOM 1341 C C . ASN A 1 170 ? 2.353 3.521 -15.813 1.00 96.69 170 ASN A C 1
ATOM 1343 O O . ASN A 1 170 ? 1.761 4.519 -15.408 1.00 96.69 170 ASN A O 1
ATOM 1347 N N . PHE A 1 171 ? 3.687 3.469 -15.891 1.00 97.50 171 PHE A N 1
ATOM 1348 C CA . PHE A 1 171 ? 4.547 4.616 -15.573 1.00 97.50 171 PHE A CA 1
ATOM 1349 C C . PHE A 1 171 ? 4.272 5.802 -16.493 1.00 97.50 171 PHE A C 1
ATOM 1351 O O . PHE A 1 171 ? 4.086 6.915 -16.009 1.00 97.50 171 PHE A O 1
ATOM 1358 N N . ARG A 1 172 ? 4.181 5.575 -17.807 1.00 96.38 172 ARG A N 1
ATOM 1359 C CA . ARG A 1 172 ? 3.820 6.621 -18.769 1.00 96.38 172 ARG A CA 1
ATOM 1360 C C . ARG A 1 172 ? 2.470 7.251 -18.430 1.00 96.38 172 ARG A C 1
ATOM 1362 O O . ARG A 1 172 ? 2.367 8.473 -18.352 1.00 96.38 172 ARG A O 1
ATOM 1369 N N . ASP A 1 173 ? 1.449 6.423 -18.228 1.00 97.00 173 ASP A N 1
ATOM 1370 C CA . ASP A 1 173 ? 0.073 6.889 -18.091 1.00 97.00 173 ASP A CA 1
ATOM 1371 C C . ASP A 1 173 ? -0.151 7.590 -16.737 1.00 97.00 173 ASP A C 1
ATOM 1373 O O . ASP A 1 173 ? -0.711 8.683 -16.705 1.00 97.00 173 ASP A O 1
ATOM 1377 N N . ARG A 1 174 ? 0.339 7.030 -15.618 1.00 97.12 174 ARG A N 1
ATOM 1378 C CA . ARG A 1 174 ? 0.255 7.694 -14.300 1.00 97.12 174 ARG A CA 1
ATOM 1379 C C . ARG A 1 174 ? 1.183 8.899 -14.193 1.00 97.12 174 ARG A C 1
ATOM 1381 O O . ARG A 1 174 ? 0.833 9.874 -13.537 1.00 97.12 174 ARG A O 1
ATOM 1388 N N . GLY A 1 175 ? 2.345 8.850 -14.845 1.00 96.50 175 GLY A N 1
ATOM 1389 C CA . GLY A 1 175 ? 3.245 9.992 -14.938 1.00 96.50 175 GLY A CA 1
ATOM 1390 C C . GLY A 1 175 ? 2.557 11.169 -15.614 1.00 96.50 175 GLY A C 1
ATOM 1391 O O . GLY A 1 175 ? 2.501 12.252 -15.042 1.00 96.50 175 GLY A O 1
ATOM 1392 N N . LYS A 1 176 ? 1.941 10.937 -16.779 1.00 96.38 176 LYS A N 1
ATOM 1393 C CA . LYS A 1 176 ? 1.163 11.957 -17.489 1.00 96.38 176 LYS A CA 1
ATOM 1394 C C . LYS A 1 176 ? 0.086 12.579 -16.600 1.00 96.38 176 LYS A C 1
ATOM 1396 O O . LYS A 1 176 ? -0.007 13.803 -16.555 1.00 96.38 176 LYS A O 1
ATOM 1401 N N . ASP A 1 177 ? -0.689 11.757 -15.897 1.00 96.56 177 ASP A N 1
ATOM 1402 C CA . ASP A 1 177 ? -1.759 12.241 -15.020 1.00 96.56 177 ASP A CA 1
ATOM 1403 C C . ASP A 1 177 ? -1.207 13.082 -13.859 1.00 96.56 177 ASP A C 1
ATOM 1405 O O . ASP A 1 177 ? -1.738 14.151 -13.573 1.00 96.56 177 ASP A O 1
ATOM 1409 N N . ALA A 1 178 ? -0.077 12.670 -13.275 1.00 95.62 178 ALA A N 1
ATOM 1410 C CA . ALA A 1 178 ? 0.604 13.400 -12.205 1.00 95.62 178 ALA A CA 1
ATOM 1411 C C . ALA A 1 178 ? 1.380 14.643 -12.688 1.00 95.62 178 ALA A C 1
ATOM 1413 O O . ALA A 1 178 ? 1.930 15.378 -11.866 1.00 95.62 178 ALA A O 1
ATOM 1414 N N . GLY A 1 179 ? 1.470 14.880 -14.003 1.00 95.19 179 GLY A N 1
ATOM 1415 C CA . GLY A 1 179 ? 2.326 15.921 -14.578 1.00 95.19 179 GLY A CA 1
ATOM 1416 C C . GLY A 1 179 ? 3.827 15.621 -14.454 1.00 95.19 179 GLY A C 1
ATOM 1417 O O . GLY A 1 179 ? 4.642 16.539 -14.420 1.00 95.19 179 GLY A O 1
ATOM 1418 N N . LEU A 1 180 ? 4.196 14.342 -14.372 1.00 94.50 180 LEU A N 1
ATOM 1419 C CA . LEU A 1 180 ? 5.558 13.837 -14.216 1.00 94.50 180 LEU A CA 1
ATOM 1420 C C . LEU A 1 180 ? 5.996 13.057 -15.459 1.00 94.50 180 LEU A C 1
ATOM 1422 O O . LEU A 1 180 ? 5.268 12.217 -15.989 1.00 94.50 180 LEU A O 1
ATOM 1426 N N . LYS A 1 181 ? 7.239 13.251 -15.900 1.00 93.62 181 LYS A N 1
ATOM 1427 C CA . LYS A 1 181 ? 7.811 12.438 -16.979 1.00 93.62 181 LYS A CA 1
ATOM 1428 C C . LYS A 1 181 ? 8.453 11.180 -16.391 1.00 93.62 181 LYS A C 1
ATOM 1430 O O . LYS A 1 181 ? 9.639 11.174 -16.096 1.00 93.62 181 LYS A O 1
ATOM 1435 N N . LEU A 1 182 ? 7.663 10.127 -16.182 1.00 95.12 182 LEU A N 1
ATOM 1436 C CA . LEU A 1 182 ? 8.145 8.872 -15.579 1.00 95.12 182 LEU A CA 1
ATOM 1437 C C . LEU A 1 182 ? 8.685 7.854 -16.595 1.00 95.12 182 LEU A C 1
ATOM 1439 O O . LEU A 1 182 ? 9.460 6.979 -16.225 1.00 95.12 18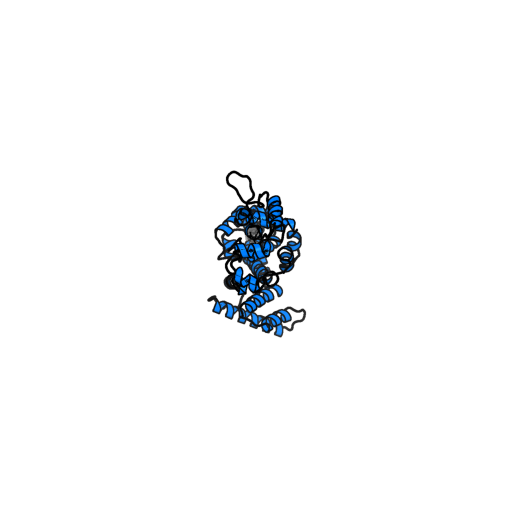2 LEU A O 1
ATOM 1443 N N . GLU A 1 183 ? 8.266 7.934 -17.861 1.00 93.75 183 GLU A N 1
ATOM 1444 C CA . GLU A 1 183 ? 8.754 7.044 -18.921 1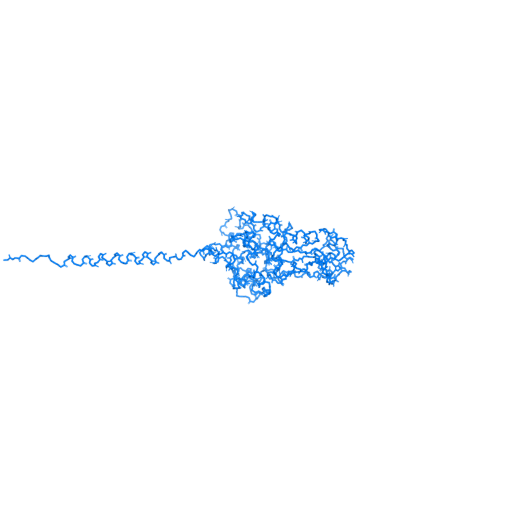.00 93.75 183 GLU A CA 1
ATOM 1445 C C . GLU A 1 183 ? 10.023 7.602 -19.580 1.00 93.75 183 GLU A C 1
ATOM 1447 O O . GLU A 1 183 ? 10.025 8.723 -20.092 1.00 93.75 183 GLU A O 1
ATOM 1452 N N . GLY A 1 184 ? 11.075 6.785 -19.633 1.00 85.06 184 GLY A N 1
ATOM 1453 C CA . GLY A 1 184 ? 12.412 7.155 -20.106 1.00 85.06 184 GLY A CA 1
ATOM 1454 C C . GLY A 1 184 ? 13.446 7.011 -18.992 1.00 85.06 184 GLY A C 1
ATOM 1455 O O . GLY A 1 184 ? 13.074 6.757 -17.855 1.00 85.06 184 GLY A O 1
ATOM 1456 N N . LEU A 1 185 ? 14.735 7.132 -19.307 1.00 75.25 185 LEU A N 1
ATOM 1457 C CA . LEU A 1 185 ? 15.790 7.220 -18.292 1.00 75.25 185 LEU A CA 1
ATOM 1458 C C . LEU A 1 185 ? 16.424 8.608 -18.351 1.00 75.25 185 LEU A C 1
ATOM 1460 O O . LEU A 1 185 ? 16.636 9.102 -19.458 1.00 75.25 185 LEU A O 1
ATOM 1464 N N . PRO A 1 186 ? 16.773 9.217 -17.207 1.00 68.56 186 PRO A N 1
ATOM 1465 C CA . PRO A 1 186 ? 17.351 10.547 -17.209 1.00 68.56 186 PRO A CA 1
ATOM 1466 C C . PRO A 1 186 ? 18.752 10.488 -17.827 1.00 68.56 186 PRO A C 1
ATOM 1468 O O . PRO A 1 186 ? 19.643 9.819 -17.302 1.00 68.56 186 PRO A O 1
ATOM 1471 N N . ALA A 1 187 ? 18.963 11.208 -18.930 1.00 68.75 187 ALA A N 1
ATOM 1472 C CA . ALA A 1 187 ? 20.286 11.436 -19.500 1.00 68.75 187 ALA A CA 1
ATOM 1473 C C . ALA A 1 187 ? 20.756 12.874 -19.195 1.00 68.75 187 ALA A C 1
ATOM 1475 O O . ALA A 1 187 ? 19.950 13.809 -19.271 1.00 68.75 187 ALA A O 1
ATOM 1476 N N . PRO A 1 188 ? 22.043 13.100 -18.854 1.00 60.66 188 PRO A N 1
ATOM 1477 C CA . PRO A 1 188 ? 22.551 14.440 -18.562 1.00 60.66 188 PRO A CA 1
ATOM 1478 C C . PRO A 1 188 ? 22.251 15.436 -19.691 1.00 60.66 188 PRO A C 1
ATOM 1480 O O . PRO A 1 188 ? 22.590 15.188 -20.845 1.00 60.66 188 PRO A O 1
ATOM 1483 N N . GLY A 1 189 ? 21.630 16.571 -19.354 1.00 58.22 189 GLY A N 1
ATOM 1484 C CA . GLY A 1 189 ? 21.295 17.623 -20.323 1.00 58.22 189 GLY A CA 1
ATOM 1485 C C . GLY A 1 189 ? 20.078 17.336 -21.211 1.00 58.22 189 GLY A C 1
ATOM 1486 O O . GLY A 1 189 ? 19.857 18.070 -22.170 1.00 58.22 189 GLY A O 1
ATOM 1487 N N . THR A 1 190 ? 19.293 16.300 -20.905 1.00 65.44 190 THR A N 1
ATOM 1488 C CA . THR A 1 190 ? 18.032 15.990 -21.596 1.00 65.44 190 THR A CA 1
ATOM 1489 C C . THR A 1 190 ? 16.834 16.245 -20.686 1.00 65.44 190 THR A C 1
ATOM 1491 O O . THR A 1 190 ? 16.948 16.211 -19.462 1.00 65.44 190 THR A O 1
ATOM 1494 N N . GLU A 1 191 ? 15.665 16.447 -21.286 1.00 63.88 191 GLU A N 1
ATOM 1495 C CA . GLU A 1 191 ? 14.387 16.395 -20.573 1.00 63.88 191 GLU A CA 1
ATOM 1496 C C . GLU A 1 191 ? 13.857 14.955 -20.490 1.00 63.88 191 GLU A C 1
ATOM 1498 O O . GLU A 1 191 ? 12.647 14.767 -20.500 1.00 63.88 191 GLU A O 1
ATOM 1503 N N . ASP A 1 192 ? 14.696 13.915 -20.525 1.00 77.25 192 ASP A N 1
ATOM 1504 C CA . ASP A 1 192 ? 14.227 12.524 -20.545 1.00 77.25 192 ASP A CA 1
ATOM 1505 C C . ASP A 1 192 ? 13.492 12.134 -19.252 1.00 77.25 192 ASP A C 1
ATOM 1507 O O . ASP A 1 192 ? 13.623 12.778 -18.210 1.00 77.25 192 ASP A O 1
ATOM 1511 N N . GLY A 1 193 ? 12.636 11.110 -19.335 1.00 85.44 193 GLY A N 1
ATOM 1512 C CA . GLY A 1 193 ? 11.847 10.686 -18.179 1.00 85.44 193 GLY A CA 1
ATOM 1513 C C . GLY A 1 193 ? 12.675 9.992 -17.104 1.00 85.44 193 GLY A C 1
ATOM 1514 O O . GLY A 1 193 ? 13.803 9.578 -17.345 1.00 85.44 193 GLY A O 1
ATOM 1515 N N . ASN A 1 194 ? 12.109 9.875 -15.906 1.00 93.44 194 ASN A N 1
ATOM 1516 C CA . ASN A 1 194 ? 12.771 9.280 -14.757 1.00 93.44 194 ASN A CA 1
ATOM 1517 C C . ASN A 1 194 ? 11.800 8.429 -13.912 1.00 93.44 194 ASN A C 1
ATOM 1519 O O . ASN A 1 194 ? 11.026 8.995 -13.131 1.00 93.44 194 ASN A O 1
ATOM 1523 N N . PRO A 1 195 ? 11.854 7.085 -13.996 1.00 94.88 195 PRO A N 1
ATOM 1524 C CA . PRO A 1 195 ? 11.012 6.206 -13.191 1.00 94.88 195 PRO A CA 1
ATOM 1525 C C . PRO A 1 195 ? 11.336 6.273 -11.693 1.00 94.88 195 PRO A C 1
ATOM 1527 O O . PRO A 1 195 ? 10.477 5.926 -10.885 1.00 94.88 195 PRO A O 1
ATOM 1530 N N . GLU A 1 196 ? 12.518 6.757 -11.287 1.00 94.50 196 GLU A N 1
ATOM 1531 C CA . GLU A 1 196 ? 12.860 6.914 -9.864 1.00 94.50 196 GLU A CA 1
ATOM 1532 C C . GLU A 1 196 ? 11.961 7.933 -9.153 1.00 94.50 196 GLU A C 1
ATOM 1534 O O . GLU A 1 196 ? 11.773 7.835 -7.943 1.00 94.50 196 GLU A O 1
ATOM 1539 N N . LEU A 1 197 ? 11.338 8.867 -9.883 1.00 95.81 197 LEU A N 1
ATOM 1540 C CA . LEU A 1 197 ? 10.358 9.793 -9.306 1.00 95.81 197 LEU A CA 1
ATOM 1541 C C . LEU A 1 197 ? 9.133 9.053 -8.745 1.00 95.81 197 LEU A C 1
ATOM 1543 O O . LEU A 1 197 ? 8.533 9.494 -7.778 1.00 95.81 197 LEU A O 1
ATOM 1547 N N . ALA A 1 198 ? 8.762 7.885 -9.276 1.00 96.75 198 ALA A N 1
ATOM 1548 C CA . ALA A 1 198 ? 7.688 7.098 -8.664 1.00 96.75 198 ALA A CA 1
ATOM 1549 C C . ALA A 1 198 ? 8.083 6.535 -7.282 1.00 96.75 198 ALA A C 1
ATOM 1551 O O . ALA A 1 198 ? 7.211 6.152 -6.506 1.00 96.75 198 ALA A O 1
ATOM 1552 N N . ARG A 1 199 ? 9.387 6.473 -6.977 1.00 96.06 199 ARG A N 1
ATOM 1553 C CA . ARG A 1 199 ? 9.966 5.913 -5.743 1.00 96.06 199 ARG A CA 1
ATOM 1554 C C . ARG A 1 199 ? 10.410 6.984 -4.752 1.00 96.06 199 ARG A C 1
ATOM 1556 O O . ARG A 1 199 ? 10.907 6.640 -3.681 1.00 96.06 199 ARG A O 1
ATOM 1563 N N . SER A 1 200 ? 10.264 8.263 -5.083 1.00 96.12 200 SER A N 1
ATOM 1564 C CA . SER A 1 200 ? 10.499 9.337 -4.126 1.00 96.12 200 SER A CA 1
ATOM 1565 C C . SER A 1 200 ? 9.263 9.544 -3.241 1.00 96.12 200 SER A C 1
ATOM 1567 O O . SER A 1 200 ? 8.130 9.327 -3.686 1.00 96.12 200 SER A O 1
ATOM 1569 N N . PRO A 1 201 ? 9.444 9.992 -1.984 1.00 96.12 201 PRO A N 1
ATOM 1570 C CA . PRO A 1 201 ? 8.333 10.154 -1.049 1.00 96.12 201 PRO A CA 1
ATOM 1571 C C . PRO A 1 201 ? 7.228 11.101 -1.536 1.00 96.12 201 PRO A C 1
ATOM 1573 O O . PRO A 1 201 ? 6.060 10.897 -1.213 1.00 96.12 201 PRO A O 1
ATOM 1576 N N . ASN A 1 202 ? 7.593 12.134 -2.296 1.00 95.62 202 ASN A N 1
ATOM 1577 C CA . ASN A 1 202 ? 6.697 13.210 -2.708 1.00 95.62 202 ASN A CA 1
ATOM 1578 C C . ASN A 1 202 ? 5.971 12.867 -4.009 1.00 95.62 202 ASN A C 1
ATOM 1580 O O . ASN A 1 202 ? 4.747 12.743 -4.045 1.00 95.62 202 ASN A O 1
ATOM 1584 N N . GLU A 1 203 ? 6.732 12.676 -5.083 1.00 96.06 203 GLU A N 1
ATOM 1585 C CA . GLU A 1 203 ? 6.201 12.354 -6.402 1.00 96.06 203 GLU A CA 1
ATOM 1586 C C . GLU A 1 203 ? 5.509 10.985 -6.405 1.00 96.06 203 GLU A C 1
ATOM 1588 O O . GLU A 1 203 ? 4.455 10.840 -7.023 1.00 96.06 203 GLU A O 1
ATOM 1593 N N . GLY A 1 204 ? 5.996 10.017 -5.621 1.00 97.19 204 GLY A N 1
ATOM 1594 C CA . GLY A 1 204 ? 5.314 8.741 -5.414 1.00 97.19 204 GLY A CA 1
ATOM 1595 C C . GLY A 1 204 ? 3.894 8.896 -4.857 1.00 97.19 204 GLY A C 1
ATOM 1596 O O . GLY A 1 204 ? 3.003 8.141 -5.252 1.00 97.19 204 GLY A O 1
ATOM 1597 N N . LEU A 1 205 ? 3.637 9.881 -3.982 1.00 97.56 205 LEU A N 1
ATOM 1598 C CA . LEU A 1 205 ? 2.291 10.131 -3.446 1.00 97.56 205 LEU A CA 1
ATOM 1599 C C . LEU A 1 205 ? 1.372 10.733 -4.516 1.00 97.56 205 LEU A C 1
ATOM 1601 O O . LEU A 1 205 ? 0.204 10.351 -4.616 1.00 97.56 205 LEU A O 1
ATOM 1605 N N . LEU A 1 206 ? 1.901 11.627 -5.357 1.00 97.62 206 LEU A N 1
ATOM 1606 C CA . LEU A 1 206 ? 1.168 12.137 -6.521 1.00 97.62 206 LEU A CA 1
ATOM 1607 C C . LEU A 1 206 ? 0.754 10.980 -7.435 1.00 97.62 206 LEU A C 1
ATOM 1609 O O . LEU A 1 206 ? -0.415 10.837 -7.773 1.00 97.62 206 LEU A O 1
ATOM 1613 N N . VAL A 1 207 ? 1.692 10.090 -7.755 1.00 98.00 207 VAL A N 1
ATOM 1614 C CA . VAL A 1 207 ? 1.436 8.914 -8.595 1.00 98.00 207 VAL A CA 1
ATOM 1615 C C . VAL A 1 207 ? 0.382 7.987 -7.981 1.00 98.00 207 VAL A C 1
ATOM 1617 O O . VAL A 1 207 ? -0.527 7.543 -8.683 1.00 98.00 207 VAL A O 1
ATOM 1620 N N . ALA A 1 208 ? 0.466 7.710 -6.678 1.00 97.94 208 ALA A N 1
ATOM 1621 C CA . ALA A 1 208 ? -0.479 6.829 -5.991 1.00 97.94 208 ALA A CA 1
ATOM 1622 C C . ALA A 1 208 ? -1.904 7.400 -5.970 1.00 97.94 208 ALA A C 1
ATOM 1624 O O . ALA A 1 208 ? -2.872 6.688 -6.233 1.00 97.94 208 ALA A O 1
ATOM 1625 N N . THR A 1 209 ? -2.043 8.698 -5.713 1.00 97.88 209 THR A N 1
ATOM 1626 C CA . THR A 1 209 ? -3.352 9.368 -5.725 1.00 97.88 209 THR A CA 1
ATOM 1627 C C . THR A 1 209 ? -3.933 9.500 -7.136 1.00 97.88 209 THR A C 1
ATOM 1629 O O . THR A 1 209 ? -5.148 9.408 -7.301 1.00 97.88 209 THR A O 1
ATOM 1632 N N . GLU A 1 210 ? -3.101 9.629 -8.175 1.00 97.88 210 GLU A N 1
ATOM 1633 C CA . GLU A 1 210 ? -3.568 9.564 -9.566 1.00 97.88 210 GLU A CA 1
ATOM 1634 C C . GLU A 1 210 ? -3.997 8.161 -9.978 1.00 97.88 210 GLU A C 1
ATOM 1636 O O . GLU A 1 210 ? -4.976 8.009 -10.707 1.00 97.88 210 GLU A O 1
ATOM 1641 N N . TYR A 1 211 ? -3.301 7.121 -9.516 1.00 97.81 211 TYR A N 1
ATOM 1642 C CA . TYR A 1 211 ? -3.766 5.747 -9.690 1.00 97.81 211 TYR A CA 1
ATOM 1643 C C . TYR A 1 211 ? -5.130 5.553 -9.021 1.00 97.81 211 TYR A C 1
ATOM 1645 O O . TYR A 1 211 ? -6.062 5.054 -9.651 1.00 97.81 211 TYR A O 1
ATOM 1653 N N . TRP A 1 212 ? -5.267 5.997 -7.771 1.00 98.12 212 TRP A N 1
ATOM 1654 C CA . TRP A 1 212 ? -6.518 5.916 -7.020 1.00 98.12 212 TRP A CA 1
ATOM 1655 C C . TRP A 1 212 ? -7.677 6.603 -7.747 1.00 98.12 212 TRP A C 1
ATOM 1657 O O . TRP A 1 212 ? -8.759 6.038 -7.908 1.00 98.12 212 TRP A O 1
ATOM 1667 N N . ASN A 1 213 ? -7.429 7.814 -8.243 1.00 97.50 213 ASN A N 1
ATOM 1668 C CA . ASN A 1 213 ? -8.415 8.594 -8.971 1.00 97.50 213 ASN A CA 1
ATOM 1669 C C . ASN A 1 213 ? -8.786 7.956 -10.322 1.00 97.50 213 ASN A C 1
ATOM 1671 O O . ASN A 1 213 ? -9.965 7.881 -10.654 1.00 97.50 213 ASN A O 1
ATOM 1675 N N . SER A 1 214 ? -7.820 7.448 -11.097 1.00 96.44 214 SER A N 1
ATOM 1676 C CA . SER A 1 214 ? -8.111 6.873 -12.422 1.00 96.44 214 SER A CA 1
ATOM 1677 C C . SER A 1 214 ? -8.880 5.559 -12.387 1.00 96.44 214 SER A C 1
ATOM 1679 O O . SER A 1 214 ? -9.480 5.185 -13.391 1.00 96.44 214 SER A O 1
ATOM 1681 N N . HIS A 1 215 ? -8.838 4.843 -11.264 1.00 96.19 215 HIS A N 1
ATOM 1682 C CA . HIS A 1 215 ? -9.566 3.587 -11.075 1.00 96.19 215 HIS A CA 1
ATOM 1683 C C . HIS A 1 215 ? -10.910 3.783 -10.355 1.00 96.19 215 HIS A C 1
ATOM 1685 O O . HIS A 1 215 ? -11.572 2.791 -10.041 1.00 96.19 215 HIS A O 1
ATOM 1691 N N . ASP A 1 216 ? -11.305 5.043 -10.123 1.00 96.62 216 ASP A N 1
ATOM 1692 C CA . ASP A 1 216 ? -12.515 5.439 -9.396 1.00 96.62 216 ASP A CA 1
ATOM 1693 C C . ASP A 1 216 ? -12.632 4.731 -8.037 1.00 96.62 216 ASP A C 1
ATOM 1695 O O . ASP A 1 216 ? -13.672 4.203 -7.655 1.00 96.62 216 ASP A O 1
ATOM 1699 N N . ILE A 1 217 ? -11.522 4.659 -7.296 1.00 98.06 217 ILE A N 1
ATOM 1700 C CA . ILE A 1 217 ? -11.499 3.896 -6.042 1.00 98.06 217 ILE A CA 1
ATOM 1701 C C . ILE A 1 217 ? -12.282 4.620 -4.941 1.00 98.06 217 ILE A C 1
ATOM 1703 O O . ILE A 1 217 ? -12.814 3.967 -4.053 1.00 98.06 217 ILE A O 1
ATOM 1707 N N . ASN A 1 218 ? -12.450 5.946 -5.023 1.00 98.12 218 ASN A N 1
ATOM 1708 C CA . ASN A 1 218 ? -13.300 6.692 -4.088 1.00 98.12 218 ASN A CA 1
ATOM 1709 C C . ASN A 1 218 ? -14.738 6.152 -4.042 1.00 98.12 218 ASN A C 1
ATOM 1711 O O . ASN A 1 218 ? -15.273 6.000 -2.949 1.00 98.12 218 ASN A O 1
ATOM 1715 N N . SER A 1 219 ? -15.346 5.836 -5.193 1.00 96.44 219 SER A N 1
ATOM 1716 C CA . SER A 1 219 ? -16.728 5.337 -5.235 1.00 96.44 219 SER A CA 1
ATOM 1717 C C . SER A 1 219 ? -16.865 3.970 -4.566 1.00 96.44 219 SER A C 1
ATOM 1719 O O . SER A 1 219 ? -17.850 3.702 -3.880 1.00 96.44 219 SER A O 1
ATOM 1721 N N . VAL A 1 220 ? -15.842 3.124 -4.710 1.00 96.62 220 VAL A N 1
ATOM 1722 C CA . VAL A 1 220 ? -15.759 1.844 -4.005 1.00 96.62 220 VAL A CA 1
ATOM 1723 C C . VAL A 1 220 ? -15.505 2.069 -2.522 1.00 96.62 220 VAL A C 1
ATOM 1725 O O . VAL A 1 220 ? -16.170 1.455 -1.705 1.00 96.62 220 VAL A O 1
ATOM 1728 N N . ALA A 1 221 ? -14.593 2.963 -2.153 1.00 96.44 221 ALA A N 1
ATOM 1729 C CA . ALA A 1 221 ? -14.246 3.219 -0.762 1.00 96.44 221 ALA A CA 1
ATOM 1730 C C . ALA A 1 221 ? -15.404 3.827 0.046 1.00 96.44 221 ALA A C 1
ATOM 1732 O O . ALA A 1 221 ? -15.450 3.615 1.247 1.00 96.44 221 ALA A O 1
ATOM 1733 N N . ASP A 1 222 ? -16.347 4.539 -0.578 1.00 94.44 222 ASP A N 1
ATOM 1734 C CA . ASP A 1 222 ? -17.516 5.101 0.119 1.00 94.44 222 ASP A CA 1
ATOM 1735 C C . ASP A 1 222 ? -18.525 4.034 0.584 1.00 94.44 222 ASP A C 1
ATOM 1737 O O . ASP A 1 222 ? -19.287 4.255 1.527 1.00 94.44 222 ASP A O 1
ATOM 1741 N N . HIS A 1 223 ? -18.574 2.874 -0.077 1.00 89.00 223 HIS A N 1
ATOM 1742 C CA . HIS A 1 223 ? -19.644 1.885 0.133 1.00 89.00 223 HIS A CA 1
ATOM 1743 C C . HIS A 1 223 ? -19.165 0.435 0.239 1.00 89.00 223 HIS A C 1
ATOM 1745 O O . HIS A 1 223 ? -19.945 -0.446 0.592 1.00 89.00 223 HIS A O 1
ATOM 1751 N N . GLY A 1 224 ? -17.911 0.183 -0.109 1.00 84.19 224 GLY A N 1
ATOM 1752 C CA . GLY A 1 224 ? -17.312 -1.134 -0.214 1.00 84.19 224 GLY A CA 1
ATOM 1753 C C . GLY A 1 224 ? -16.503 -1.515 1.015 1.00 84.19 224 GLY A C 1
ATOM 1754 O O . GLY A 1 224 ? -16.193 -0.706 1.888 1.00 84.19 224 GLY A O 1
ATOM 1755 N N . SER A 1 225 ? -16.151 -2.791 1.052 1.00 91.31 225 SER A N 1
ATOM 1756 C CA . SER A 1 225 ? -15.236 -3.359 2.034 1.00 91.31 225 SER A CA 1
ATOM 1757 C C . SER A 1 225 ? -13.773 -3.102 1.653 1.00 91.31 225 SER A C 1
ATOM 1759 O O . SER A 1 225 ? -13.451 -2.728 0.519 1.00 91.31 225 SER A O 1
ATOM 1761 N N . VAL A 1 226 ? -12.849 -3.398 2.576 1.00 93.81 226 VAL A N 1
ATOM 1762 C CA . VAL A 1 226 ? -11.404 -3.431 2.271 1.00 93.81 226 VAL A CA 1
ATOM 1763 C C . VAL A 1 226 ? -11.128 -4.369 1.095 1.00 93.81 226 VAL A C 1
ATOM 1765 O O . VAL A 1 226 ? -10.329 -4.046 0.223 1.00 93.81 226 VAL A O 1
ATOM 1768 N N . ARG A 1 227 ? -11.848 -5.493 1.004 1.00 94.44 227 ARG A N 1
ATOM 1769 C CA . ARG A 1 227 ? -11.739 -6.431 -0.116 1.00 94.44 227 ARG A CA 1
ATOM 1770 C C . ARG A 1 227 ? -12.104 -5.792 -1.456 1.00 94.44 227 ARG A C 1
ATOM 1772 O O . ARG A 1 227 ? -11.415 -6.035 -2.446 1.00 94.44 227 ARG A O 1
ATOM 1779 N N . ASP A 1 228 ? -13.167 -4.996 -1.504 1.00 95.06 228 ASP A N 1
ATOM 1780 C CA . ASP A 1 228 ? -13.627 -4.367 -2.748 1.00 95.06 228 ASP A CA 1
ATOM 1781 C C . ASP A 1 228 ? -12.637 -3.308 -3.242 1.00 95.06 228 ASP A C 1
ATOM 1783 O O . ASP A 1 228 ? -12.340 -3.246 -4.438 1.00 95.06 228 ASP A O 1
ATOM 1787 N N . VAL A 1 229 ? -12.068 -2.526 -2.319 1.00 97.12 229 VAL A N 1
ATOM 1788 C CA . VAL A 1 229 ? -10.972 -1.591 -2.617 1.00 97.12 229 VAL A CA 1
ATOM 1789 C C . VAL A 1 229 ? -9.729 -2.350 -3.085 1.00 97.12 229 VAL A C 1
ATOM 1791 O O . VAL A 1 229 ? -9.179 -2.033 -4.142 1.00 97.12 229 VAL A O 1
ATOM 1794 N N . ARG A 1 230 ? -9.325 -3.403 -2.365 1.00 95.06 230 ARG A N 1
ATOM 1795 C CA . ARG A 1 230 ? -8.151 -4.219 -2.698 1.00 95.06 230 ARG A CA 1
ATOM 1796 C C . ARG A 1 230 ? -8.252 -4.819 -4.095 1.00 95.06 230 ARG A C 1
ATOM 1798 O O . ARG A 1 230 ? -7.260 -4.826 -4.811 1.00 95.06 230 ARG A O 1
ATOM 1805 N N . LEU A 1 231 ? -9.436 -5.251 -4.538 1.00 95.56 231 LEU A N 1
ATOM 1806 C CA . LEU A 1 231 ? -9.648 -5.755 -5.904 1.00 95.56 231 LEU A CA 1
ATOM 1807 C C . LEU A 1 231 ? -9.317 -4.731 -6.997 1.00 95.56 231 LEU A C 1
ATOM 1809 O O . LEU A 1 231 ? -8.917 -5.127 -8.093 1.00 95.56 231 LEU A O 1
ATOM 1813 N N . LYS A 1 232 ? -9.487 -3.430 -6.728 1.00 96.00 232 LYS A N 1
ATOM 1814 C CA . LYS A 1 232 ? -9.148 -2.364 -7.683 1.00 96.00 232 LYS A CA 1
ATOM 1815 C C . LYS A 1 232 ? -7.643 -2.163 -7.831 1.00 96.00 232 LYS A C 1
ATOM 1817 O O . LYS A 1 232 ? -7.213 -1.739 -8.897 1.00 96.00 232 LYS A O 1
ATOM 1822 N N . ILE A 1 233 ? -6.874 -2.472 -6.789 1.00 93.44 233 ILE A N 1
ATOM 1823 C CA . ILE A 1 233 ? -5.419 -2.273 -6.731 1.00 93.44 233 ILE A CA 1
ATOM 1824 C C . ILE A 1 233 ? -4.687 -3.566 -7.100 1.00 93.44 233 ILE A C 1
ATOM 1826 O O . ILE A 1 233 ? -3.797 -3.583 -7.948 1.00 93.44 233 ILE A O 1
ATOM 1830 N N . ASN A 1 234 ? -5.112 -4.674 -6.500 1.00 91.12 234 ASN A N 1
ATOM 1831 C CA . ASN A 1 234 ? -4.555 -6.004 -6.661 1.00 91.12 234 ASN A CA 1
ATOM 1832 C C . ASN A 1 234 ? -5.681 -7.033 -6.892 1.00 91.12 234 ASN A C 1
ATOM 1834 O O . ASN A 1 234 ? -6.207 -7.615 -5.938 1.00 91.12 234 ASN A O 1
ATOM 1838 N N . PRO A 1 235 ? -6.025 -7.329 -8.160 1.00 90.12 235 PRO A N 1
ATOM 1839 C CA . PRO A 1 235 ? -7.090 -8.276 -8.501 1.00 90.12 235 PRO A CA 1
ATOM 1840 C C . PRO A 1 235 ? -6.874 -9.703 -7.978 1.00 90.12 235 PRO A C 1
ATOM 1842 O O . PRO A 1 235 ? -7.825 -10.478 -7.915 1.00 90.12 235 PRO A O 1
ATOM 1845 N N . ALA A 1 236 ? -5.638 -10.071 -7.621 1.00 88.44 236 ALA A N 1
ATOM 1846 C CA . ALA A 1 236 ? -5.323 -11.371 -7.034 1.00 88.44 236 ALA A CA 1
ATOM 1847 C C . ALA A 1 236 ? -5.580 -11.430 -5.517 1.00 88.44 236 ALA A C 1
ATOM 1849 O O . ALA A 1 236 ? -5.421 -12.497 -4.933 1.00 88.44 236 ALA A O 1
ATOM 1850 N N . LEU A 1 237 ? -5.957 -10.308 -4.883 1.00 88.38 237 LEU A N 1
ATOM 1851 C CA . LEU A 1 237 ? -6.219 -10.184 -3.442 1.00 88.38 237 LEU A CA 1
ATOM 1852 C C . LEU A 1 237 ? -5.044 -10.593 -2.538 1.00 88.38 237 LEU A C 1
ATOM 1854 O O . LEU A 1 237 ? -5.227 -10.842 -1.347 1.00 88.38 237 LEU A O 1
ATOM 1858 N N . VAL A 1 238 ? -3.823 -10.625 -3.076 1.00 85.12 238 VAL A N 1
ATOM 1859 C CA . VAL A 1 238 ? -2.629 -10.948 -2.287 1.00 85.12 238 VAL A CA 1
ATOM 1860 C C . VAL A 1 238 ? -2.459 -9.900 -1.185 1.00 85.12 238 VAL A C 1
ATOM 1862 O O . VAL A 1 238 ? -2.486 -8.696 -1.456 1.00 85.12 238 VAL A O 1
ATOM 1865 N N . GLY A 1 239 ? -2.300 -10.360 0.058 1.00 85.94 239 GLY A N 1
ATOM 1866 C CA . GLY A 1 239 ? -2.148 -9.495 1.231 1.00 85.94 239 GLY A CA 1
ATOM 1867 C C . GLY A 1 239 ? -3.440 -8.821 1.711 1.00 85.94 239 GLY A C 1
ATOM 1868 O O . GLY A 1 239 ? -3.355 -7.803 2.391 1.00 85.94 239 GLY A O 1
ATOM 1869 N N . LEU A 1 240 ? -4.623 -9.346 1.360 1.00 89.06 240 LEU A N 1
ATOM 1870 C CA . LEU A 1 240 ? -5.909 -8.795 1.811 1.00 89.06 240 LEU A CA 1
ATOM 1871 C C . LEU A 1 240 ? -6.012 -8.699 3.341 1.00 89.06 240 LEU A C 1
ATOM 1873 O O . LEU A 1 240 ? -6.430 -7.662 3.850 1.00 89.06 240 LEU A O 1
ATOM 1877 N N . ASP A 1 241 ? -5.613 -9.739 4.074 1.00 87.12 241 ASP A N 1
ATOM 1878 C CA . ASP A 1 241 ? -5.705 -9.723 5.539 1.00 87.12 241 ASP A CA 1
ATOM 1879 C C . ASP A 1 241 ? -4.786 -8.658 6.144 1.00 87.12 241 ASP A C 1
ATOM 1881 O O . ASP A 1 241 ? -5.215 -7.895 7.008 1.00 87.12 241 ASP A O 1
ATOM 1885 N N . ASN A 1 242 ? -3.585 -8.477 5.584 1.00 87.56 242 ASN A N 1
ATOM 1886 C CA . ASN A 1 242 ? -2.704 -7.371 5.961 1.00 87.56 242 ASN A CA 1
ATOM 1887 C C . ASN A 1 242 ? -3.371 -6.009 5.718 1.00 87.56 242 ASN A C 1
ATOM 1889 O O . ASN A 1 242 ? -3.318 -5.142 6.587 1.00 87.56 242 ASN A O 1
ATOM 1893 N N . ALA A 1 243 ? -4.029 -5.807 4.570 1.00 92.31 243 ALA A N 1
ATOM 1894 C CA . ALA A 1 243 ? -4.744 -4.562 4.277 1.00 92.31 243 ALA A CA 1
ATOM 1895 C C . ALA A 1 243 ? -5.894 -4.302 5.269 1.00 92.31 243 ALA A C 1
ATOM 1897 O O . ALA A 1 243 ? -6.084 -3.166 5.704 1.00 92.31 243 ALA A O 1
ATOM 1898 N N . LYS A 1 244 ? -6.621 -5.346 5.695 1.00 91.56 244 LYS A N 1
ATOM 1899 C CA . LYS A 1 244 ? -7.660 -5.237 6.736 1.00 91.56 244 LYS A CA 1
ATOM 1900 C C . LYS A 1 244 ? -7.072 -4.826 8.080 1.00 91.56 244 LYS A C 1
ATOM 1902 O O . LYS A 1 244 ? -7.610 -3.933 8.732 1.00 91.56 244 LYS A O 1
ATOM 1907 N N . ILE A 1 245 ? -5.943 -5.413 8.473 1.00 88.88 245 ILE A N 1
ATOM 1908 C CA . ILE A 1 245 ? -5.281 -5.046 9.726 1.00 88.88 245 ILE A CA 1
ATOM 1909 C C . ILE A 1 245 ? -4.781 -3.594 9.671 1.00 88.88 245 ILE A C 1
ATOM 1911 O O . ILE A 1 245 ? -5.018 -2.824 10.605 1.00 88.88 245 ILE A O 1
ATOM 1915 N N . TRP A 1 246 ? -4.192 -3.158 8.552 1.00 93.12 246 TRP A N 1
ATOM 1916 C CA . TRP A 1 246 ? -3.821 -1.753 8.355 1.00 93.12 246 TRP A CA 1
ATOM 1917 C C . TRP A 1 246 ? -5.027 -0.806 8.376 1.00 93.12 246 TRP A C 1
ATOM 1919 O O . TRP A 1 246 ? -4.922 0.299 8.905 1.00 93.12 246 TRP A O 1
ATOM 1929 N N . TYR A 1 247 ? -6.187 -1.230 7.875 1.00 93.38 247 TYR A N 1
ATOM 1930 C CA . TYR A 1 247 ? -7.421 -0.445 7.941 1.00 93.38 247 TYR A CA 1
ATOM 1931 C C . TYR A 1 247 ? -7.890 -0.219 9.386 1.00 93.38 247 TYR A C 1
ATOM 1933 O O . TYR A 1 247 ? -8.216 0.908 9.767 1.00 93.38 247 TYR A O 1
ATOM 1941 N N . ILE A 1 248 ? -7.831 -1.256 10.228 1.00 90.00 248 ILE A N 1
ATOM 1942 C CA . ILE A 1 248 ? -8.111 -1.146 11.670 1.00 90.00 248 ILE A CA 1
ATOM 1943 C C . ILE A 1 248 ? -7.133 -0.163 12.328 1.00 90.00 248 ILE A C 1
ATOM 1945 O O . ILE A 1 248 ? -7.547 0.718 13.088 1.00 90.00 248 ILE A O 1
ATOM 1949 N N . ARG A 1 249 ? -5.835 -0.266 12.007 1.00 91.25 249 ARG A N 1
ATOM 1950 C CA . ARG A 1 249 ? -4.806 0.660 12.514 1.00 91.25 249 ARG A CA 1
ATOM 1951 C C . ARG A 1 249 ? -5.071 2.098 12.079 1.00 91.25 249 ARG A C 1
ATOM 1953 O O . ARG A 1 249 ? -4.912 3.007 12.889 1.00 91.25 249 ARG A O 1
ATOM 1960 N N . ALA A 1 250 ? -5.505 2.316 10.839 1.00 94.25 250 ALA A N 1
ATOM 1961 C CA . ALA A 1 250 ? -5.840 3.646 10.341 1.00 94.25 250 ALA A CA 1
ATOM 1962 C C . ALA A 1 250 ? -6.986 4.270 11.156 1.00 94.25 250 ALA A C 1
ATOM 1964 O O . ALA A 1 250 ? -6.857 5.392 11.647 1.00 94.25 250 ALA A O 1
ATOM 1965 N N . LYS A 1 251 ? -8.067 3.518 11.397 1.00 91.94 251 LYS A N 1
ATOM 1966 C CA . LYS A 1 251 ? -9.188 3.975 12.235 1.00 91.94 251 LYS A CA 1
ATOM 1967 C C . LYS A 1 251 ? -8.741 4.333 13.653 1.00 91.94 251 LYS A C 1
ATOM 1969 O O . LYS A 1 251 ? -9.123 5.379 14.167 1.00 91.94 251 LYS A O 1
ATOM 1974 N N . LYS A 1 252 ? -7.899 3.505 14.278 1.00 89.62 252 LYS A N 1
ATOM 1975 C CA . LYS A 1 252 ? -7.360 3.782 15.620 1.00 89.62 252 LYS A CA 1
ATOM 1976 C C . LYS A 1 252 ? -6.473 5.028 15.660 1.00 89.62 252 LYS A C 1
ATOM 1978 O O . LYS A 1 252 ? -6.618 5.850 16.559 1.00 89.62 252 LYS A O 1
ATOM 1983 N N . ALA A 1 253 ? -5.557 5.156 14.702 1.00 92.31 253 ALA A N 1
ATOM 1984 C CA . ALA A 1 253 ? -4.544 6.205 14.710 1.00 92.31 253 ALA A CA 1
ATOM 1985 C C . ALA A 1 253 ? -5.097 7.578 14.307 1.00 92.31 253 ALA A C 1
ATOM 1987 O O . ALA A 1 253 ? -4.674 8.586 14.861 1.00 92.31 253 ALA A O 1
ATOM 1988 N N . PHE A 1 254 ? -6.031 7.625 13.356 1.00 94.75 254 PHE A N 1
ATOM 1989 C CA . PHE A 1 254 ? -6.526 8.879 12.780 1.00 94.75 254 PHE A CA 1
ATOM 1990 C C . PHE A 1 254 ? -7.974 9.199 13.170 1.00 94.75 254 PHE A C 1
ATOM 1992 O O . PHE A 1 254 ? -8.369 10.364 13.162 1.00 94.75 254 PHE A O 1
ATOM 1999 N N . GLY A 1 255 ? -8.769 8.195 13.541 1.00 93.31 255 GLY A N 1
ATOM 2000 C CA . GLY A 1 255 ? -10.174 8.379 13.899 1.00 93.31 255 GLY A CA 1
ATOM 2001 C C . GLY A 1 255 ? -10.436 9.326 15.067 1.00 93.31 255 GLY A C 1
ATOM 2002 O O . GLY A 1 255 ? -11.424 10.058 14.990 1.00 93.31 255 GLY A O 1
ATOM 2003 N N . PRO A 1 256 ? -9.589 9.411 16.116 1.00 92.06 256 PRO A N 1
ATOM 2004 C CA . PRO A 1 256 ? -9.822 10.377 17.189 1.00 92.06 256 PRO A CA 1
ATOM 2005 C C . PRO A 1 256 ? -9.915 11.822 16.683 1.00 92.06 256 PRO A C 1
ATOM 2007 O O . PRO A 1 256 ? -10.735 12.583 17.194 1.00 92.06 256 PRO A O 1
ATOM 2010 N N . ASP A 1 257 ? -9.155 12.158 15.638 1.00 92.44 257 ASP A N 1
ATOM 2011 C CA . ASP A 1 257 ? -9.164 13.480 15.008 1.00 92.44 257 ASP A CA 1
ATOM 2012 C C . ASP A 1 257 ? -10.242 13.602 13.916 1.00 92.44 257 ASP A C 1
ATOM 2014 O O . ASP A 1 257 ? -10.861 14.657 13.759 1.00 92.44 257 ASP A O 1
ATOM 2018 N N . LEU A 1 258 ? -10.473 12.529 13.150 1.00 92.69 258 LEU A N 1
ATOM 2019 C CA . LEU A 1 258 ? -11.347 12.534 11.970 1.00 92.69 258 LEU A CA 1
ATOM 2020 C C . LEU A 1 258 ? -12.827 12.263 12.265 1.00 92.69 258 LEU A C 1
ATOM 2022 O O . LEU A 1 258 ? -13.694 12.711 11.520 1.00 92.69 258 LEU A O 1
ATOM 2026 N N . GLU A 1 259 ? -13.129 11.528 13.327 1.00 90.06 259 GLU A N 1
ATOM 2027 C CA . GLU A 1 259 ? -14.487 11.081 13.668 1.00 90.06 259 GLU A CA 1
ATOM 2028 C C . GLU A 1 259 ? -14.877 11.413 15.110 1.00 90.06 259 GLU A C 1
ATOM 2030 O O . GLU A 1 259 ? -16.064 11.494 15.424 1.00 90.06 259 GLU A O 1
ATOM 2035 N N . GLY A 1 260 ? -13.887 11.640 15.976 1.00 86.50 260 GLY A N 1
ATOM 2036 C CA . GLY A 1 260 ? -14.066 11.913 17.396 1.00 86.50 260 GLY A CA 1
ATOM 2037 C C . GLY A 1 260 ? -13.976 10.648 18.270 1.00 86.50 260 GLY A C 1
ATOM 2038 O O . GLY A 1 260 ? -14.322 9.550 17.829 1.00 86.50 260 GLY A O 1
ATOM 2039 N N . PRO A 1 261 ? -13.555 10.759 19.547 1.00 80.31 261 PRO A N 1
ATOM 2040 C CA . PRO A 1 261 ? -13.248 9.594 20.389 1.00 80.31 261 PRO A CA 1
ATOM 2041 C C . PRO A 1 261 ? -14.417 8.626 20.629 1.00 80.31 261 PRO A C 1
ATOM 2043 O O . PRO A 1 261 ? -14.204 7.425 20.778 1.00 80.31 261 PRO A O 1
ATOM 2046 N N . ALA A 1 262 ? -15.654 9.132 20.677 1.00 80.50 262 ALA A N 1
ATOM 2047 C CA . ALA A 1 262 ? -16.839 8.307 20.914 1.00 80.50 262 ALA A CA 1
ATOM 2048 C C . ALA A 1 262 ? -17.166 7.412 19.706 1.00 80.50 262 ALA A C 1
ATOM 2050 O O . ALA A 1 262 ? -17.448 6.226 19.876 1.00 80.50 262 ALA A O 1
ATOM 2051 N N . GLN A 1 263 ? -17.083 7.966 18.492 1.00 77.88 263 GLN A N 1
ATOM 2052 C CA . GLN A 1 263 ? -17.228 7.222 17.243 1.00 77.88 263 GLN A CA 1
ATOM 2053 C C . GLN A 1 263 ? -16.123 6.179 17.100 1.00 77.88 263 GLN A C 1
ATOM 2055 O O . GLN A 1 263 ? -16.416 5.039 16.754 1.00 77.88 263 GLN A O 1
ATOM 2060 N N . VAL A 1 264 ? -14.882 6.533 17.448 1.00 77.06 264 VAL A N 1
ATOM 2061 C CA . VAL A 1 264 ? -13.754 5.593 17.432 1.00 77.06 264 VAL A CA 1
ATOM 2062 C C . VAL A 1 264 ? -14.012 4.420 18.357 1.00 77.06 264 VAL A C 1
ATOM 2064 O O . VAL A 1 264 ? -13.927 3.293 17.898 1.00 77.06 264 VAL A O 1
ATOM 2067 N N . ALA A 1 265 ? -14.385 4.651 19.620 1.00 76.31 265 ALA A N 1
ATOM 2068 C CA . ALA A 1 265 ? -14.628 3.564 20.570 1.00 76.31 265 ALA A CA 1
ATOM 2069 C C . ALA A 1 265 ? -15.683 2.564 20.059 1.00 76.31 265 ALA A C 1
ATOM 2071 O O . ALA A 1 265 ? -15.508 1.352 20.198 1.00 76.31 265 ALA A O 1
ATOM 2072 N N . ALA A 1 266 ? -16.744 3.064 19.416 1.00 72.12 266 ALA A N 1
ATOM 2073 C CA . ALA A 1 266 ? -17.748 2.227 18.766 1.00 72.12 266 ALA A CA 1
ATOM 2074 C C . ALA A 1 266 ? -17.202 1.515 17.513 1.00 72.12 266 ALA A C 1
ATOM 2076 O O . ALA A 1 266 ? -17.470 0.335 17.312 1.00 72.12 266 ALA A O 1
ATOM 2077 N N . ALA A 1 267 ? -16.408 2.204 16.690 1.00 67.69 267 ALA A N 1
ATOM 2078 C CA . ALA A 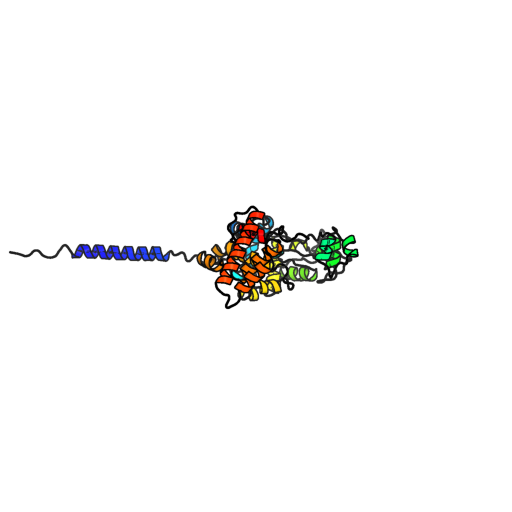1 267 ? -15.858 1.691 15.437 1.00 67.69 267 ALA A CA 1
ATOM 2079 C C . ALA A 1 267 ? -14.625 0.783 15.610 1.00 67.69 267 ALA A C 1
ATOM 2081 O O . ALA A 1 267 ? -14.263 0.086 14.664 1.00 67.69 267 ALA A O 1
ATOM 2082 N N . THR A 1 268 ? -13.961 0.796 16.771 1.00 65.88 268 THR A N 1
ATOM 2083 C CA . THR A 1 268 ? -12.797 -0.051 17.096 1.00 65.88 268 THR A CA 1
ATOM 2084 C C . THR A 1 268 ? -13.169 -1.429 17.630 1.00 65.88 268 THR A C 1
ATOM 2086 O O . THR A 1 268 ? -12.277 -2.249 17.844 1.00 65.88 268 THR A O 1
ATOM 2089 N N . GLN A 1 269 ? -14.458 -1.708 17.850 1.00 75.25 269 GLN A N 1
ATOM 2090 C CA . GLN A 1 269 ? -14.892 -3.088 18.036 1.00 75.25 269 GLN A CA 1
ATOM 2091 C C . GLN A 1 269 ? -14.681 -3.844 16.729 1.00 75.25 269 GLN A C 1
ATOM 2093 O O . GLN A 1 269 ? -15.226 -3.459 15.696 1.00 75.25 269 GLN A O 1
ATOM 2098 N N . LEU A 1 270 ? -13.874 -4.901 16.799 1.00 76.75 270 LEU A N 1
ATOM 2099 C CA . LEU A 1 270 ? -13.588 -5.737 15.645 1.00 76.75 270 LEU A CA 1
ATOM 2100 C C . LEU A 1 270 ? -14.866 -6.442 15.211 1.00 76.75 270 LEU A C 1
ATOM 2102 O O . LEU A 1 270 ? -15.472 -7.177 15.997 1.00 76.75 270 LEU A O 1
ATOM 2106 N N . ASN A 1 271 ? -15.253 -6.246 13.959 1.00 81.12 271 ASN A N 1
ATOM 2107 C CA . ASN A 1 271 ? -16.277 -7.076 13.347 1.00 81.12 271 ASN A CA 1
ATOM 2108 C C . ASN A 1 271 ? -15.720 -8.480 13.034 1.00 81.12 271 ASN A C 1
ATOM 2110 O O . ASN A 1 271 ? -14.538 -8.771 13.230 1.00 81.12 271 ASN A O 1
ATOM 2114 N N . ASP A 1 272 ? -16.579 -9.376 12.563 1.00 82.69 272 ASP A N 1
ATOM 2115 C CA . ASP A 1 272 ? -16.198 -10.766 12.295 1.00 82.69 272 ASP A CA 1
ATOM 2116 C C . ASP A 1 272 ? -15.129 -10.902 11.210 1.00 82.69 272 ASP A C 1
ATOM 2118 O O . ASP A 1 272 ? -14.219 -11.718 11.331 1.00 82.69 272 ASP A O 1
ATOM 2122 N N . GLU A 1 273 ? -15.191 -10.063 10.177 1.00 83.56 273 GLU A N 1
ATOM 2123 C CA . GLU A 1 273 ? -14.210 -10.054 9.095 1.00 83.56 273 GLU A CA 1
ATOM 2124 C C . GLU A 1 273 ? -12.829 -9.593 9.588 1.00 83.56 273 GLU A C 1
ATOM 2126 O O . GLU A 1 273 ? -11.806 -10.148 9.186 1.00 83.56 273 GLU A O 1
ATOM 2131 N N . GLU A 1 274 ? -12.797 -8.596 10.472 1.00 82.00 274 GLU A N 1
ATOM 2132 C CA . GLU A 1 274 ? -11.585 -8.080 11.110 1.00 82.00 274 GLU A CA 1
ATOM 2133 C C . GLU A 1 274 ? -10.977 -9.116 12.074 1.00 82.00 274 GLU A C 1
ATOM 2135 O O . GLU A 1 274 ? -9.760 -9.316 12.076 1.00 82.00 274 GLU A O 1
ATOM 2140 N N . ARG A 1 275 ? -11.814 -9.829 12.843 1.00 83.88 275 ARG A N 1
ATOM 2141 C CA . ARG A 1 275 ? -11.379 -10.939 13.710 1.00 83.88 275 ARG A CA 1
ATOM 2142 C C . ARG A 1 275 ? -10.805 -12.099 12.902 1.00 83.88 275 ARG A C 1
ATOM 2144 O O . ARG A 1 275 ? -9.733 -12.599 13.236 1.00 83.88 275 ARG A O 1
ATOM 2151 N N . LEU A 1 276 ? -11.483 -12.488 11.823 1.00 86.69 276 LEU A N 1
ATOM 2152 C CA . LEU A 1 276 ? -11.038 -13.563 10.941 1.00 86.69 276 LEU A CA 1
ATOM 2153 C C . LEU A 1 276 ? -9.715 -13.222 10.247 1.00 86.69 276 LEU A C 1
ATOM 2155 O O . LEU A 1 276 ? -8.837 -14.075 10.166 1.00 86.69 276 LEU A O 1
ATOM 2159 N N . ALA A 1 277 ? -9.539 -11.975 9.801 1.00 86.56 277 ALA A N 1
ATOM 2160 C CA . ALA A 1 277 ? -8.285 -11.523 9.198 1.00 86.56 277 ALA A CA 1
ATOM 2161 C C . ALA A 1 277 ? -7.114 -11.590 10.186 1.00 86.56 277 ALA A C 1
ATOM 2163 O O . ALA A 1 277 ? -6.033 -12.060 9.839 1.00 86.56 277 ALA A O 1
ATOM 2164 N N . ALA A 1 278 ? -7.334 -11.169 11.435 1.00 85.56 278 ALA A N 1
ATOM 2165 C CA . ALA A 1 278 ? -6.322 -11.296 12.475 1.00 85.56 278 ALA A CA 1
ATOM 2166 C C . ALA A 1 278 ? -6.007 -12.766 12.799 1.00 85.56 278 ALA A C 1
ATOM 2168 O O . ALA A 1 278 ? -4.842 -13.100 12.973 1.00 85.56 278 ALA A O 1
ATOM 2169 N N . MET A 1 279 ? -7.016 -13.644 12.839 1.00 84.75 279 MET A N 1
ATOM 2170 C CA . MET A 1 279 ? -6.798 -15.077 13.070 1.00 84.75 279 MET A CA 1
ATOM 2171 C C . MET A 1 279 ? -6.035 -15.737 11.915 1.00 84.75 279 MET A C 1
ATOM 2173 O O . MET A 1 279 ? -5.089 -16.478 12.145 1.00 84.75 279 MET A O 1
ATOM 2177 N N . SER A 1 280 ? -6.371 -15.392 10.672 1.00 85.75 280 SER A N 1
ATOM 2178 C CA . SER A 1 280 ? -5.665 -15.886 9.480 1.00 85.75 280 SER A CA 1
ATOM 2179 C C . SER A 1 280 ? -4.199 -15.430 9.463 1.00 85.75 280 SER A C 1
ATOM 2181 O O . SER A 1 280 ? -3.310 -16.166 9.040 1.00 85.75 280 SER A O 1
ATOM 2183 N N . ALA A 1 281 ? -3.914 -14.223 9.966 1.00 84.50 281 ALA A N 1
ATOM 2184 C CA . ALA A 1 281 ? -2.542 -13.745 10.125 1.00 84.50 281 ALA A CA 1
ATOM 2185 C C . ALA A 1 281 ? -1.761 -14.535 11.191 1.00 84.50 281 ALA A C 1
ATOM 2187 O O . ALA A 1 281 ? -0.568 -14.762 11.011 1.00 84.50 281 ALA A O 1
ATOM 2188 N N . LEU A 1 282 ? -2.412 -14.970 12.275 1.00 83.81 282 LEU A N 1
ATOM 2189 C CA . LEU A 1 282 ? -1.796 -15.831 13.295 1.00 83.81 282 LEU A CA 1
ATOM 2190 C C . LEU A 1 282 ? -1.540 -17.247 12.765 1.00 83.81 282 LEU A C 1
ATOM 2192 O O . LEU A 1 282 ? -0.466 -17.796 13.004 1.00 83.81 282 LEU A O 1
ATOM 2196 N N . GLU A 1 283 ? -2.473 -17.800 11.988 1.00 84.75 283 GLU A N 1
ATOM 2197 C CA . GLU A 1 283 ? -2.309 -19.096 11.318 1.00 84.75 283 GLU A CA 1
ATOM 2198 C C . GLU A 1 283 ? -1.105 -19.068 10.369 1.00 84.75 283 GLU A C 1
ATOM 2200 O O . GLU A 1 283 ? -0.260 -19.956 10.403 1.00 84.75 283 GLU A O 1
ATOM 2205 N N . ALA A 1 284 ? -0.951 -17.999 9.580 1.00 80.69 284 ALA A N 1
ATOM 2206 C CA . ALA A 1 284 ? 0.192 -17.826 8.681 1.00 80.69 284 ALA A CA 1
ATOM 2207 C C . ALA A 1 284 ? 1.555 -17.730 9.402 1.00 80.69 284 ALA A C 1
ATOM 2209 O O . ALA A 1 284 ? 2.601 -17.809 8.751 1.00 80.69 284 ALA A O 1
ATOM 2210 N N . LEU A 1 285 ? 1.546 -17.530 10.722 1.00 79.31 285 LEU A N 1
ATOM 2211 C CA . LEU A 1 285 ? 2.720 -17.519 11.593 1.00 79.31 285 LEU A CA 1
ATOM 2212 C C . LEU A 1 285 ? 2.912 -18.842 12.352 1.00 79.31 285 LEU A C 1
ATOM 2214 O O . LEU A 1 285 ? 3.794 -18.901 13.206 1.00 79.31 285 LEU A O 1
ATOM 2218 N N . ASP A 1 286 ? 2.116 -19.870 12.045 1.00 79.75 286 ASP A N 1
ATOM 2219 C CA . ASP A 1 286 ? 2.067 -21.170 12.727 1.00 79.75 286 ASP A CA 1
ATOM 2220 C C . ASP A 1 286 ? 1.695 -21.073 14.225 1.00 79.75 286 ASP A C 1
ATOM 2222 O O . ASP A 1 286 ? 2.110 -21.906 15.031 1.00 79.75 286 ASP A O 1
ATOM 2226 N N . LEU A 1 287 ? 0.921 -20.050 14.614 1.00 78.81 287 LEU A N 1
ATOM 2227 C CA . LEU A 1 287 ? 0.517 -19.809 16.014 1.00 78.81 287 LEU A CA 1
ATOM 2228 C C . LEU A 1 287 ? -0.913 -20.247 16.327 1.00 78.81 287 LEU A C 1
ATOM 2230 O O . LEU A 1 287 ? -1.319 -20.262 17.486 1.00 78.81 287 LEU A O 1
ATOM 2234 N N . THR A 1 288 ? -1.677 -20.584 15.296 1.00 81.38 288 THR A N 1
ATOM 2235 C CA . THR A 1 288 ? -3.009 -21.186 15.387 1.00 81.38 288 THR A CA 1
ATOM 2236 C C . THR A 1 288 ? -3.158 -22.220 14.295 1.00 81.38 288 THR A C 1
ATOM 2238 O O . THR A 1 288 ? -2.412 -22.198 13.315 1.00 81.38 288 THR A O 1
ATOM 2241 N N . ASP A 1 289 ? -4.138 -23.104 14.442 1.00 81.38 289 ASP A N 1
ATOM 2242 C CA . ASP A 1 289 ? -4.467 -24.069 13.402 1.00 81.38 289 ASP A CA 1
ATOM 2243 C C . ASP A 1 289 ? -5.716 -23.672 12.593 1.00 81.38 289 ASP A C 1
ATOM 2245 O O . ASP A 1 289 ? -6.437 -22.716 12.898 1.00 81.38 289 ASP A O 1
ATOM 2249 N N . GLU A 1 290 ? -5.970 -24.434 11.530 1.00 83.75 290 GLU A N 1
ATOM 2250 C CA . GLU A 1 290 ? -7.133 -24.260 10.657 1.00 83.75 290 GLU A CA 1
ATOM 2251 C C . GLU A 1 290 ? -8.462 -24.413 11.428 1.00 83.75 290 GLU A C 1
ATOM 2253 O O . GLU A 1 290 ? -9.475 -23.822 11.049 1.00 83.75 290 GLU A O 1
ATOM 2258 N N . GLN A 1 291 ? -8.490 -25.182 12.527 1.00 83.62 291 GLN A N 1
ATOM 2259 C CA . GLN A 1 291 ? -9.700 -25.377 13.332 1.00 83.62 291 GLN A CA 1
ATOM 2260 C C . GLN A 1 291 ? -10.043 -24.121 14.130 1.00 83.62 291 GLN A C 1
ATOM 2262 O O . GLN A 1 291 ? -11.222 -23.780 14.228 1.00 83.62 291 GLN A O 1
ATOM 2267 N N . ASP A 1 292 ? -9.042 -23.411 14.647 1.00 83.44 292 ASP A N 1
ATOM 2268 C CA . ASP A 1 292 ? -9.231 -22.133 15.336 1.00 83.44 292 ASP A CA 1
ATOM 2269 C C . ASP A 1 292 ? -9.781 -21.058 14.385 1.00 83.44 292 ASP A C 1
ATOM 2271 O O . ASP A 1 292 ? -10.728 -20.338 14.722 1.00 83.44 292 ASP A O 1
ATOM 2275 N N . VAL A 1 293 ? -9.247 -20.982 13.162 1.00 83.25 293 VAL A N 1
ATOM 2276 C CA . VAL A 1 293 ? -9.751 -20.081 12.109 1.00 83.25 293 VAL A CA 1
ATOM 2277 C C . VAL A 1 293 ? -11.187 -20.448 11.732 1.00 83.25 293 VAL A C 1
ATOM 2279 O O . VAL A 1 293 ? -12.066 -19.580 11.681 1.00 83.25 293 VAL A O 1
ATOM 2282 N N . LEU A 1 294 ? -11.462 -21.742 11.543 1.00 84.81 294 LEU A N 1
ATOM 2283 C CA . LEU A 1 294 ? -12.797 -22.241 11.229 1.00 84.81 294 LEU A CA 1
ATOM 2284 C C . LEU A 1 294 ? -13.792 -21.991 12.370 1.00 84.81 294 LEU A C 1
ATOM 2286 O O . LEU A 1 294 ? -14.967 -21.725 12.109 1.00 84.81 294 LEU A O 1
ATOM 2290 N N . ALA A 1 295 ? -13.350 -22.039 13.627 1.00 85.31 295 ALA A N 1
ATOM 2291 C CA . ALA A 1 295 ? -14.181 -21.723 14.782 1.00 85.31 295 ALA A CA 1
ATOM 2292 C C . ALA A 1 295 ? -14.607 -20.248 14.776 1.00 85.31 295 ALA A C 1
ATOM 2294 O O . ALA A 1 295 ? -15.788 -19.959 14.977 1.00 85.31 295 ALA A O 1
ATOM 2295 N N . VAL A 1 296 ? -13.686 -19.324 14.471 1.00 84.56 296 VAL A N 1
ATOM 2296 C CA . VAL A 1 296 ? -14.008 -17.895 14.293 1.00 84.56 296 VAL A CA 1
ATOM 2297 C C . VAL A 1 296 ? -14.973 -17.698 13.126 1.00 84.56 296 VAL A C 1
ATOM 2299 O O . VAL A 1 296 ? -15.955 -16.969 13.260 1.00 84.56 296 VAL A O 1
ATOM 2302 N N . GLN A 1 297 ? -14.744 -18.382 12.005 1.00 86.69 297 GLN A N 1
ATOM 2303 C CA . GLN A 1 297 ? -15.625 -18.306 10.842 1.00 86.69 297 GLN A CA 1
ATOM 2304 C C . GLN A 1 297 ? -17.032 -18.839 11.144 1.00 86.69 297 GLN A C 1
ATOM 2306 O O . GLN A 1 297 ? -18.017 -18.202 10.788 1.00 86.69 297 GLN A O 1
ATOM 2311 N N . THR A 1 298 ? -17.135 -19.971 11.839 1.00 85.69 298 THR A N 1
ATOM 2312 C CA . THR A 1 298 ? -18.420 -20.574 12.227 1.00 85.69 298 THR A CA 1
ATOM 2313 C C . THR A 1 298 ? -19.172 -19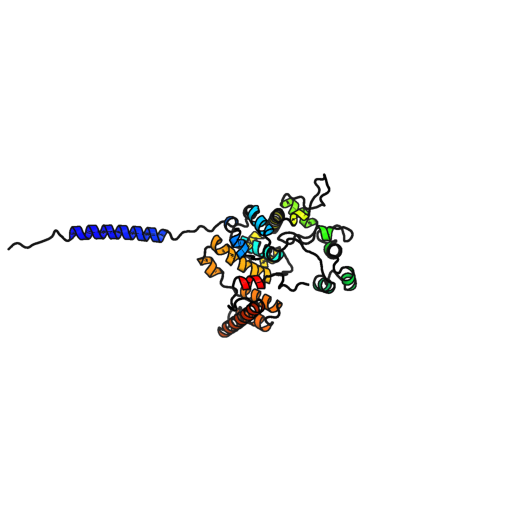.677 13.210 1.00 85.69 298 THR A C 1
ATOM 2315 O O . THR A 1 298 ? -20.386 -19.528 13.114 1.00 85.69 298 THR A O 1
ATOM 2318 N N . ALA A 1 299 ? -18.460 -19.048 14.149 1.00 86.19 299 ALA A N 1
ATOM 2319 C CA . ALA A 1 299 ? -19.049 -18.108 15.099 1.00 86.19 299 ALA A CA 1
ATOM 2320 C C . ALA A 1 299 ? -19.550 -16.809 14.439 1.00 86.19 299 ALA A C 1
ATOM 2322 O O . ALA A 1 299 ? -20.416 -16.148 15.003 1.00 86.19 299 ALA A O 1
ATOM 2323 N N . ALA A 1 300 ? -19.038 -16.460 13.255 1.00 84.94 300 ALA A N 1
ATOM 2324 C CA . ALA A 1 300 ? -19.496 -15.316 12.467 1.00 84.94 300 ALA A CA 1
ATOM 2325 C C . ALA A 1 300 ? -20.789 -15.590 11.672 1.00 84.94 300 ALA A C 1
ATOM 2327 O O . ALA A 1 300 ? -21.377 -14.670 11.097 1.00 84.94 300 ALA A O 1
ATOM 2328 N N . GLU A 1 301 ? -21.236 -16.847 11.581 1.00 86.19 301 GLU A N 1
ATOM 2329 C CA . GLU A 1 301 ? -22.428 -17.194 10.809 1.00 86.19 301 GLU A CA 1
ATOM 2330 C C . GLU A 1 301 ? -23.729 -16.791 11.534 1.00 86.19 301 GLU A C 1
ATOM 2332 O O . GLU A 1 301 ? -23.859 -16.964 12.752 1.00 86.19 301 GLU A O 1
ATOM 2337 N N . PRO A 1 302 ? -24.756 -16.308 10.803 1.00 84.19 302 PRO A N 1
ATOM 2338 C CA . PRO A 1 302 ? -26.053 -16.007 11.398 1.00 84.19 302 PRO A CA 1
ATOM 2339 C C . PRO A 1 302 ? -26.664 -17.232 12.097 1.00 84.19 302 PRO A C 1
ATOM 2341 O O . PRO A 1 302 ? -26.991 -18.229 11.454 1.00 84.19 302 PRO A O 1
ATOM 2344 N N . GLY A 1 303 ? -26.888 -17.131 13.410 1.00 83.88 303 GLY A N 1
ATOM 2345 C CA . GLY A 1 303 ? -27.481 -18.206 14.216 1.00 83.88 303 GLY A CA 1
ATOM 2346 C C . GLY A 1 303 ? -26.479 -19.078 14.978 1.00 83.88 303 GLY A C 1
ATOM 2347 O O . GLY A 1 303 ? -26.891 -20.101 15.536 1.00 83.88 303 GLY A O 1
ATOM 2348 N N . ALA A 1 304 ? -25.203 -18.677 15.035 1.00 84.31 304 ALA A N 1
ATOM 2349 C CA . ALA A 1 304 ? -24.221 -19.268 15.936 1.00 84.31 304 ALA A CA 1
ATOM 2350 C C . ALA A 1 304 ? -24.746 -19.322 17.385 1.00 84.31 304 ALA A C 1
ATOM 2352 O O . ALA A 1 304 ? -25.432 -18.424 17.878 1.00 84.31 304 ALA A O 1
ATOM 2353 N N . GLN A 1 305 ? -24.465 -20.427 18.074 1.00 89.06 305 GLN A N 1
ATOM 2354 C CA . GLN A 1 305 ? -24.847 -20.594 19.471 1.00 89.06 305 GLN A CA 1
ATOM 2355 C C . GLN A 1 305 ? -23.923 -19.752 20.365 1.00 89.06 305 GLN A C 1
ATOM 2357 O O . GLN A 1 305 ? -22.715 -19.744 20.129 1.00 89.06 305 GLN A O 1
ATOM 2362 N N . PRO A 1 306 ? -24.415 -19.175 21.480 1.00 88.62 306 PRO A N 1
ATOM 2363 C CA . PRO A 1 306 ? -23.589 -18.377 22.397 1.00 88.62 306 PRO A CA 1
ATOM 2364 C C . PRO A 1 306 ? -22.331 -19.096 22.900 1.00 88.62 306 PRO A C 1
ATOM 2366 O O . PRO A 1 306 ? -21.312 -18.477 23.188 1.00 88.62 306 PRO A O 1
ATOM 2369 N N . LYS A 1 307 ? -22.393 -20.428 23.004 1.00 87.25 307 LYS A N 1
ATOM 2370 C CA . LYS A 1 307 ? -21.235 -21.247 23.363 1.00 87.25 307 LYS A CA 1
ATOM 2371 C C . LYS A 1 307 ? -20.154 -21.230 22.273 1.00 87.25 307 LYS A C 1
ATOM 2373 O O . LYS A 1 307 ? -18.986 -21.117 22.606 1.00 87.25 307 LYS A O 1
ATOM 2378 N N . GLN A 1 308 ? -20.540 -21.311 20.999 1.00 84.50 308 GLN A N 1
ATOM 2379 C CA . GLN A 1 308 ? -19.601 -21.274 19.872 1.00 84.50 308 GLN A CA 1
ATOM 2380 C C . GLN A 1 308 ? -18.891 -19.917 19.799 1.00 84.50 308 GLN A C 1
ATOM 2382 O 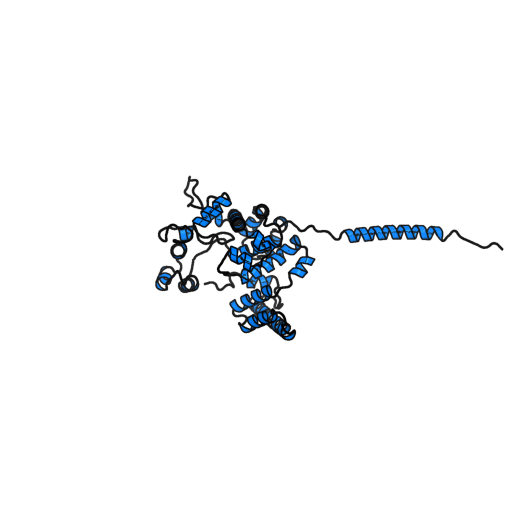O . GLN A 1 308 ? -17.679 -19.875 19.621 1.00 84.50 308 GLN A O 1
ATOM 2387 N N . GLU A 1 309 ? -19.620 -18.821 20.024 1.00 83.81 309 GLU A N 1
ATOM 2388 C CA . GLU A 1 309 ? -19.037 -17.475 20.106 1.00 83.81 309 GLU A CA 1
ATOM 2389 C C . GLU A 1 309 ? -18.045 -17.339 21.271 1.00 83.81 309 GLU A C 1
ATOM 2391 O O . GLU A 1 309 ? -16.961 -16.778 21.106 1.00 83.81 309 GLU A O 1
ATOM 2396 N N . ALA A 1 310 ? -18.395 -17.868 22.448 1.00 85.62 310 ALA A N 1
ATOM 2397 C CA . ALA A 1 310 ? -17.534 -17.828 23.628 1.00 85.62 310 ALA A CA 1
ATOM 2398 C C . ALA A 1 310 ? -16.261 -18.672 23.453 1.00 85.62 310 ALA A C 1
ATOM 2400 O O . ALA A 1 310 ? -15.172 -18.212 23.800 1.00 85.62 310 ALA A O 1
ATOM 2401 N N . ASP A 1 311 ? -16.395 -19.877 22.894 1.00 84.06 311 ASP A N 1
ATOM 2402 C CA . ASP A 1 311 ? -15.272 -20.776 22.621 1.00 84.06 311 ASP A CA 1
ATOM 2403 C C . ASP A 1 311 ? -14.321 -20.141 21.583 1.00 84.06 311 ASP A C 1
ATOM 2405 O O . ASP A 1 311 ? -13.112 -20.086 21.812 1.00 84.06 311 ASP A O 1
ATOM 2409 N N . ALA A 1 312 ? -14.856 -19.549 20.505 1.00 84.69 312 ALA A N 1
ATOM 2410 C CA . ALA A 1 312 ? -14.061 -18.834 19.501 1.00 84.69 312 ALA A CA 1
ATOM 2411 C C . ALA A 1 312 ? -13.344 -17.599 20.081 1.00 84.69 312 ALA A C 1
ATOM 2413 O O . ALA A 1 312 ? -12.170 -17.364 19.795 1.00 84.69 312 ALA A O 1
ATOM 2414 N N . ALA A 1 313 ? -14.015 -16.819 20.937 1.00 84.69 313 ALA A N 1
ATOM 2415 C CA . ALA A 1 313 ? -13.400 -15.672 21.605 1.00 84.69 313 ALA A CA 1
ATOM 2416 C C . ALA A 1 313 ? -12.263 -16.090 22.554 1.00 84.69 313 ALA A C 1
ATOM 2418 O O . ALA A 1 313 ? -11.244 -15.399 22.643 1.00 84.69 313 ALA A O 1
ATOM 2419 N N . ALA A 1 314 ? -12.417 -17.220 23.251 1.00 86.06 314 ALA A N 1
ATOM 2420 C CA . ALA A 1 314 ? -11.383 -17.770 24.119 1.00 86.06 314 ALA A CA 1
ATOM 2421 C C . ALA A 1 314 ? -10.168 -18.276 23.325 1.00 86.06 314 ALA A C 1
ATOM 2423 O O . ALA A 1 314 ? -9.040 -17.960 23.709 1.00 86.06 314 ALA A O 1
ATOM 2424 N N . ALA A 1 315 ? -10.394 -18.994 22.218 1.00 84.31 315 ALA A N 1
ATOM 2425 C CA . ALA A 1 315 ? -9.336 -19.447 21.311 1.00 84.31 315 ALA A CA 1
ATOM 2426 C C . ALA A 1 315 ? -8.547 -18.256 20.747 1.00 84.31 315 ALA A C 1
ATOM 2428 O O . ALA A 1 315 ? -7.329 -18.186 20.899 1.00 84.31 315 ALA A O 1
ATOM 2429 N N . TYR A 1 316 ? -9.252 -17.244 20.230 1.00 87.19 316 TYR A N 1
ATOM 2430 C CA . TYR A 1 316 ? -8.647 -16.014 19.718 1.00 87.19 316 TYR A CA 1
ATOM 2431 C C . TYR A 1 316 ? -7.793 -15.280 20.761 1.00 87.19 316 TYR A C 1
ATOM 2433 O O . TYR A 1 316 ? -6.642 -14.930 20.501 1.00 87.19 316 TYR A O 1
ATOM 2441 N N . ALA A 1 317 ? -8.314 -15.084 21.975 1.00 88.88 317 ALA A N 1
ATOM 2442 C CA . ALA A 1 317 ? -7.555 -14.438 23.044 1.00 88.88 317 ALA A CA 1
ATOM 2443 C C . ALA A 1 317 ? -6.352 -15.280 23.514 1.00 88.88 317 ALA A C 1
ATOM 2445 O O . ALA A 1 317 ? -5.363 -14.723 23.991 1.00 88.88 317 ALA A O 1
ATOM 2446 N N . GLY A 1 318 ? -6.433 -16.611 23.423 1.00 89.19 318 GLY A N 1
ATOM 2447 C CA . GLY A 1 318 ? -5.322 -17.527 23.692 1.00 89.19 318 GLY A CA 1
ATOM 2448 C C . GLY A 1 318 ? -4.199 -17.381 22.668 1.00 89.19 318 GLY A C 1
ATOM 2449 O O . GLY A 1 318 ? -3.064 -17.101 23.053 1.00 89.19 318 GLY A O 1
ATOM 2450 N N . ALA A 1 319 ? -4.546 -17.466 21.385 1.00 88.19 319 ALA A N 1
ATOM 2451 C CA . ALA A 1 319 ? -3.631 -17.294 20.261 1.00 88.19 319 ALA A CA 1
ATOM 2452 C C . ALA A 1 319 ? -2.909 -15.941 20.288 1.00 88.19 319 ALA A C 1
ATOM 2454 O O . ALA A 1 319 ? -1.695 -15.859 20.109 1.00 88.19 319 ALA A O 1
ATOM 2455 N N . LEU A 1 320 ? -3.642 -14.865 20.591 1.00 89.94 320 LEU A N 1
ATOM 2456 C CA . LEU A 1 320 ? -3.044 -13.541 20.738 1.00 89.94 320 LEU A CA 1
ATOM 2457 C C . LEU A 1 320 ? -2.033 -13.480 21.881 1.00 89.94 320 LEU A C 1
ATOM 2459 O O . LEU A 1 320 ? -0.979 -12.881 21.704 1.00 89.94 320 LEU A O 1
ATOM 2463 N N . ARG A 1 321 ? -2.312 -14.106 23.032 1.00 92.44 321 ARG A N 1
ATOM 2464 C CA . ARG A 1 321 ? -1.342 -14.158 24.139 1.00 92.44 321 ARG A CA 1
ATOM 2465 C C . ARG A 1 321 ? -0.085 -14.922 23.758 1.00 92.44 321 ARG A C 1
ATOM 2467 O O . ARG A 1 321 ? 1.007 -14.513 24.134 1.00 92.44 321 ARG A O 1
ATOM 2474 N N . GLU A 1 322 ? -0.232 -16.012 23.016 1.00 89.62 322 GLU A N 1
ATOM 2475 C CA . GLU A 1 322 ? 0.903 -16.778 22.512 1.00 89.62 322 GLU A CA 1
ATOM 2476 C C . GLU A 1 322 ? 1.762 -15.967 21.548 1.00 89.62 322 GLU A C 1
ATOM 2478 O O . GLU A 1 322 ? 2.956 -15.804 21.791 1.00 89.62 322 GLU A O 1
ATOM 2483 N N . PHE A 1 323 ? 1.141 -15.341 20.552 1.00 88.31 323 PHE A N 1
ATOM 2484 C CA . PHE A 1 323 ? 1.833 -14.415 19.667 1.00 88.31 323 PHE A CA 1
ATOM 2485 C C . PHE A 1 323 ? 2.526 -13.284 20.431 1.00 88.31 323 PHE A C 1
ATOM 2487 O O . PHE A 1 323 ? 3.703 -13.011 20.207 1.00 88.31 323 PHE A O 1
ATOM 2494 N N . GLN A 1 324 ? 1.820 -12.633 21.356 1.00 91.06 324 GLN A N 1
ATOM 2495 C CA . GLN A 1 324 ? 2.371 -11.551 22.169 1.00 91.06 324 GLN A CA 1
ATOM 2496 C C . GLN A 1 324 ? 3.607 -12.018 22.938 1.00 91.06 324 GLN A C 1
ATOM 2498 O O . GLN A 1 324 ? 4.650 -11.374 22.861 1.00 91.06 324 GLN A O 1
ATOM 2503 N N . ARG A 1 325 ? 3.529 -13.171 23.607 1.00 91.31 325 ARG A N 1
ATOM 2504 C CA . ARG A 1 325 ? 4.651 -13.771 24.333 1.00 91.31 325 ARG A CA 1
ATOM 2505 C C . ARG A 1 325 ? 5.849 -14.035 23.424 1.00 91.31 325 ARG A C 1
ATOM 2507 O O . ARG A 1 325 ? 6.963 -13.643 23.770 1.00 91.31 325 ARG A O 1
ATOM 2514 N N . ASP A 1 326 ? 5.624 -14.632 22.258 1.00 87.44 326 ASP A N 1
ATOM 2515 C CA . ASP A 1 326 ? 6.678 -14.965 21.292 1.00 87.44 326 ASP A CA 1
ATOM 2516 C C . ASP A 1 326 ? 7.361 -13.721 20.710 1.00 87.44 326 ASP A C 1
ATOM 2518 O O . ASP A 1 326 ? 8.544 -13.746 20.358 1.00 87.44 326 ASP A O 1
ATOM 2522 N N . ARG A 1 327 ? 6.635 -12.601 20.653 1.00 85.00 327 ARG A N 1
ATOM 2523 C CA . ARG A 1 327 ? 7.149 -11.290 20.233 1.00 85.00 327 ARG A CA 1
ATOM 2524 C C . ARG A 1 327 ? 7.681 -10.438 21.387 1.00 85.00 327 ARG A C 1
ATOM 2526 O O . ARG A 1 327 ? 8.181 -9.343 21.144 1.00 85.00 327 ARG A O 1
ATOM 2533 N N . GLY A 1 328 ? 7.627 -10.930 22.626 1.00 88.00 328 GLY A N 1
ATOM 2534 C CA . GLY A 1 328 ? 8.056 -10.188 23.815 1.00 88.00 328 GLY A CA 1
ATOM 2535 C C . GLY A 1 328 ? 7.139 -9.013 24.181 1.00 88.00 328 GLY A C 1
ATOM 2536 O O . GLY A 1 328 ? 7.579 -8.079 24.851 1.00 88.00 328 GLY A O 1
ATOM 2537 N N . LEU A 1 329 ? 5.885 -9.052 23.732 1.00 90.06 329 LEU A N 1
ATOM 2538 C CA . LEU A 1 329 ? 4.829 -8.099 24.058 1.00 90.06 329 LEU A CA 1
ATOM 2539 C C . LEU A 1 329 ? 4.087 -8.507 25.345 1.00 90.06 329 LEU A C 1
ATOM 2541 O O . LEU A 1 329 ? 4.105 -9.678 25.734 1.00 90.06 329 LEU A O 1
ATOM 2545 N N . PRO A 1 330 ? 3.380 -7.573 26.008 1.00 93.69 330 PRO A N 1
ATOM 2546 C CA . PRO A 1 330 ? 2.457 -7.919 27.084 1.00 93.69 330 PRO A CA 1
ATOM 2547 C C . PRO A 1 330 ? 1.351 -8.875 26.604 1.00 93.69 330 PRO A C 1
ATOM 2549 O O . PRO A 1 330 ? 0.686 -8.609 25.608 1.00 93.69 330 PRO A O 1
ATOM 2552 N N . GLU A 1 331 ? 1.107 -9.957 27.348 1.00 94.44 331 GLU A N 1
ATOM 2553 C CA . GLU A 1 331 ? 0.099 -10.987 27.033 1.00 94.44 331 GLU A CA 1
ATOM 2554 C C . GLU A 1 331 ? -1.342 -10.519 27.344 1.00 94.44 331 GLU A C 1
ATOM 2556 O O . GLU A 1 331 ? -2.047 -11.088 28.184 1.00 94.44 331 GLU A O 1
ATOM 2561 N N . THR A 1 332 ? -1.799 -9.445 26.696 1.00 93.00 332 THR A N 1
ATOM 2562 C CA . THR A 1 332 ? -3.140 -8.876 26.902 1.00 93.00 332 THR A CA 1
ATOM 2563 C C . THR A 1 332 ? -4.256 -9.790 26.381 1.00 93.00 332 THR A C 1
ATOM 2565 O O . THR A 1 332 ? -5.361 -9.792 26.927 1.00 93.00 332 THR A O 1
ATOM 2568 N N . GLY A 1 333 ? -3.979 -10.600 25.353 1.00 88.50 333 GLY A N 1
ATOM 2569 C CA . GLY A 1 333 ? -4.976 -11.402 24.638 1.00 88.50 333 GLY A CA 1
ATOM 2570 C C . GLY A 1 333 ? -5.964 -10.562 23.830 1.00 88.50 333 GLY A C 1
ATOM 2571 O O . GLY A 1 333 ? -7.089 -10.993 23.585 1.00 88.50 333 GLY A O 1
ATOM 2572 N N . THR A 1 334 ? -5.562 -9.345 23.463 1.00 86.94 334 THR A N 1
ATOM 2573 C CA . THR A 1 334 ? -6.355 -8.378 22.695 1.00 86.94 334 THR A CA 1
ATOM 2574 C C . THR A 1 334 ? -5.522 -7.787 21.561 1.00 86.94 334 THR A C 1
ATOM 2576 O O . THR A 1 334 ? -4.302 -7.728 21.672 1.00 86.94 334 THR A O 1
ATOM 2579 N N . LEU A 1 335 ? -6.160 -7.311 20.483 1.00 82.69 335 LEU A N 1
ATOM 2580 C CA . LEU A 1 335 ? -5.475 -6.550 19.426 1.00 82.69 335 LEU A CA 1
ATOM 2581 C C . LEU A 1 335 ? -5.136 -5.123 19.888 1.00 82.69 335 LEU A C 1
ATOM 2583 O O . LEU A 1 335 ? -5.709 -4.136 19.407 1.00 82.69 335 LEU A O 1
ATOM 2587 N N . ASP A 1 336 ? -4.223 -5.002 20.844 1.00 84.62 336 ASP A N 1
ATOM 2588 C CA . ASP A 1 336 ? -3.582 -3.729 21.168 1.00 84.62 336 ASP A CA 1
ATOM 2589 C C . ASP A 1 336 ? -2.659 -3.253 20.028 1.00 84.62 336 ASP A C 1
ATOM 2591 O O . ASP A 1 336 ? -2.508 -3.906 18.990 1.00 84.62 336 ASP A O 1
ATOM 2595 N N . ASP A 1 337 ? -2.124 -2.043 20.167 1.00 80.62 337 ASP A N 1
ATOM 2596 C CA . ASP A 1 337 ? -1.428 -1.365 19.071 1.00 80.62 337 ASP A CA 1
ATOM 2597 C C . ASP A 1 337 ? -0.093 -2.031 18.721 1.00 80.62 337 ASP A C 1
ATOM 2599 O O . ASP A 1 337 ? 0.263 -2.085 17.538 1.00 80.62 337 ASP A O 1
ATOM 2603 N N . ASP A 1 338 ? 0.591 -2.597 19.716 1.00 83.44 338 ASP A N 1
ATOM 2604 C CA . ASP A 1 338 ? 1.828 -3.356 19.528 1.00 83.44 338 ASP A CA 1
ATOM 2605 C C . ASP A 1 338 ? 1.534 -4.686 18.821 1.00 83.44 338 ASP A C 1
ATOM 2607 O O . ASP A 1 338 ? 2.193 -5.042 17.844 1.00 83.44 338 ASP A O 1
ATOM 2611 N N . THR A 1 339 ? 0.467 -5.374 19.233 1.00 88.00 339 THR A N 1
ATOM 2612 C CA . THR A 1 339 ? 0.025 -6.638 18.630 1.00 88.00 339 THR A CA 1
ATOM 2613 C C . THR A 1 339 ? -0.386 -6.458 17.173 1.00 88.00 339 THR A C 1
ATOM 2615 O O . THR A 1 339 ? 0.057 -7.202 16.300 1.00 88.00 339 THR A O 1
ATOM 2618 N N . LEU A 1 340 ? -1.197 -5.436 16.879 1.00 84.12 340 LEU A N 1
ATOM 2619 C CA . LEU A 1 340 ? -1.573 -5.097 15.505 1.00 84.12 340 LEU A CA 1
ATOM 2620 C C . LEU A 1 340 ? -0.349 -4.779 14.646 1.00 84.12 340 LEU A C 1
ATOM 2622 O O . LEU A 1 340 ? -0.372 -5.037 13.447 1.00 84.12 340 LEU A O 1
ATOM 2626 N N . TYR A 1 341 ? 0.680 -4.155 15.227 1.00 81.50 341 TYR A N 1
ATOM 2627 C CA . TYR A 1 341 ? 1.870 -3.784 14.476 1.00 81.50 341 TYR A CA 1
ATOM 2628 C C . TYR A 1 341 ? 2.652 -5.038 14.113 1.00 81.50 341 TYR A C 1
ATOM 2630 O O . TYR A 1 341 ? 2.881 -5.277 12.930 1.00 81.50 341 TYR A O 1
ATOM 2638 N N . GLU A 1 342 ? 2.968 -5.873 15.104 1.00 84.62 342 GLU A N 1
ATOM 2639 C CA . GLU A 1 342 ? 3.701 -7.115 14.881 1.00 84.62 342 GLU A CA 1
ATOM 2640 C C . GLU A 1 342 ? 2.952 -8.042 13.910 1.00 84.62 342 GLU A C 1
ATOM 2642 O O . GLU A 1 342 ? 3.581 -8.648 13.048 1.00 84.62 342 GLU A O 1
ATOM 2647 N N . LEU A 1 343 ? 1.616 -8.113 13.955 1.00 83.88 343 LEU A N 1
ATOM 2648 C CA . LEU A 1 343 ? 0.834 -8.903 12.988 1.00 83.88 343 LEU A CA 1
ATOM 2649 C C . LEU A 1 343 ? 1.033 -8.444 11.536 1.00 83.88 343 LEU A C 1
ATOM 2651 O O . LEU A 1 343 ? 0.940 -9.242 10.610 1.00 83.88 343 LEU A O 1
ATOM 2655 N N . THR A 1 344 ? 1.316 -7.157 11.336 1.00 75.06 344 THR A N 1
ATOM 2656 C CA . THR A 1 344 ? 1.535 -6.553 10.012 1.00 75.06 344 THR A CA 1
ATOM 2657 C C . THR A 1 344 ? 2.999 -6.290 9.685 1.00 75.06 344 THR A C 1
ATOM 2659 O O . THR A 1 344 ? 3.289 -5.769 8.602 1.00 75.06 344 THR A O 1
ATOM 2662 N N . ASP A 1 345 ? 3.927 -6.619 10.589 1.00 73.50 345 ASP A N 1
ATOM 2663 C CA . ASP A 1 345 ? 5.339 -6.336 10.374 1.00 73.50 345 ASP A CA 1
ATOM 2664 C C . ASP A 1 345 ? 5.835 -7.168 9.172 1.00 73.50 345 ASP A C 1
ATOM 2666 O O . ASP A 1 345 ? 5.698 -8.396 9.149 1.00 73.50 345 ASP A O 1
ATOM 2670 N N . PRO A 1 346 ? 6.451 -6.546 8.153 1.00 57.31 346 PRO A N 1
ATOM 2671 C CA . PRO A 1 346 ? 6.958 -7.260 6.978 1.00 57.31 346 PRO A CA 1
ATOM 2672 C C . PRO A 1 346 ? 8.049 -8.289 7.275 1.00 57.31 346 PRO A C 1
ATOM 2674 O O . PRO A 1 346 ? 8.421 -9.063 6.395 1.00 57.31 346 PRO A O 1
ATOM 2677 N N . LYS A 1 347 ? 8.633 -8.275 8.476 1.00 59.47 347 LYS A N 1
ATOM 2678 C CA . LYS A 1 347 ? 9.539 -9.322 8.952 1.00 59.47 347 LYS A CA 1
ATOM 2679 C C . LYS A 1 347 ? 8.799 -10.605 9.332 1.00 59.47 347 LYS A C 1
ATOM 2681 O O . LYS A 1 347 ? 9.445 -11.649 9.347 1.00 59.47 347 LYS A O 1
ATOM 2686 N N . ASN A 1 348 ? 7.510 -10.499 9.644 1.00 51.34 348 ASN A N 1
ATOM 2687 C CA . ASN A 1 348 ? 6.650 -11.585 10.100 1.00 51.34 348 ASN A CA 1
ATOM 2688 C C . ASN A 1 348 ? 5.878 -12.214 8.937 1.00 51.34 348 ASN A C 1
ATOM 2690 O O . ASN A 1 348 ? 5.620 -13.410 8.961 1.00 51.34 348 ASN A O 1
ATOM 2694 N N . VAL A 1 349 ? 5.638 -11.469 7.853 1.00 47.28 349 VAL A N 1
ATOM 2695 C CA . VAL A 1 349 ? 5.351 -12.097 6.556 1.00 47.28 349 VAL A CA 1
ATOM 2696 C C . VAL A 1 349 ? 6.562 -12.966 6.196 1.00 47.28 349 VAL A C 1
ATOM 2698 O O . VAL A 1 349 ? 7.676 -12.427 6.186 1.00 47.28 349 VAL A O 1
ATOM 2701 N N . PRO A 1 350 ? 6.397 -14.277 5.924 1.00 35.69 350 PRO A N 1
ATOM 2702 C CA . PRO A 1 350 ? 7.510 -15.144 5.569 1.00 35.69 350 PRO A CA 1
ATOM 2703 C C . PRO A 1 350 ? 8.342 -14.470 4.481 1.00 35.69 350 PRO A C 1
ATOM 2705 O O . PRO A 1 350 ? 7.854 -14.244 3.375 1.00 35.69 350 PRO A O 1
ATOM 2708 N N . ARG A 1 351 ? 9.581 -14.082 4.803 1.00 36.91 351 ARG A N 1
ATOM 2709 C CA . ARG A 1 351 ? 10.494 -13.578 3.778 1.00 36.91 351 ARG A CA 1
ATOM 2710 C C . ARG A 1 351 ? 10.892 -14.762 2.910 1.00 36.91 351 ARG A C 1
ATOM 2712 O O . ARG A 1 351 ? 11.371 -15.768 3.429 1.00 36.91 351 ARG A O 1
ATOM 2719 N N . GLU A 1 352 ? 10.675 -14.630 1.612 1.00 39.38 352 GLU A N 1
ATOM 2720 C CA . GLU A 1 352 ? 10.875 -15.693 0.618 1.00 39.38 352 GLU A CA 1
ATOM 2721 C C . GLU A 1 352 ? 12.239 -15.653 -0.067 1.00 39.38 352 GLU A C 1
ATOM 2723 O O . GLU A 1 352 ? 12.754 -14.540 -0.331 1.00 39.38 352 GLU A O 1
#

Radius of gyration: 27.93 Å; chains: 1; bounding box: 76×70×95 Å

Foldseek 3Di:
DDDDDDDPPPVVVVVVVVVVVVVVVVVVVVVVPPPPLPFDWQLVLLDPQLLCLLFVPADPQLSVQCNVQVVVCVVLPCTALLSVLLLVLLLCLLCLSNHFFADQQQAALVRCCVPPVPQADSVRSVVCHRPRQLSQLSRPCPHAAHPHSPDSQSVQFAQGASLGGGGQNLQPVLCVQLVAQQHAPDDPPDPGHHVCLCGGSHSVVSSSSSLCNVLVLVVCSVPHDSQSSCCSRPVVCPSSLSSLLSSLSSLVSRVCRRPNPVVSVVVNPDQLSNLLSLVVLLVLLVLDDPVLSVLSVQCNDPPDDPVSVVVNLVSQLVSLLSVCVVVVHPSRSDPDSVSSNCSSRVVSNPDD

Secondary structure (DSSP, 8-state):
------SSSHHHHHHHHHHHHHHHHHHHHHHTTS-------HHHH--HHHHHHH-TT--HHHHHHHHHHTHHHHHTT--SHHHHHHHHHHHHHHHTTTT-SB------HHHHHHH-TTT--HHHHHHHTT-HHHHHHHHHTTSTT---TTSSHHHHTSSBTTTTB-SHHHHHHHHHHHT---SS---TTS----GGGGGSTTHHHHHHHHHHHHTTHHHHHTT--HHHHHHHH-TT-TTHHHHHHHHHHHHHHHHHHHT-HHHHHHHTS--HHHHHHHHHHHHTTTSS-HHHHHHHHHHTSTT--HHHHHHHHHHHHHHHHHHHHHTT----SS--HHHHHHHH-TTTS---